Protein AF-A0AA39RKT3-F1 (afdb_monomer)

Structure (mmCIF, N/CA/C/O backbone):
data_AF-A0AA39RKT3-F1
#
_entry.id   AF-A0AA39RKT3-F1
#
loop_
_atom_site.group_PDB
_atom_site.id
_atom_site.type_symbol
_atom_site.label_atom_id
_atom_site.label_alt_id
_atom_site.label_comp_id
_atom_site.label_asym_id
_atom_site.label_entity_id
_atom_site.label_seq_id
_atom_site.pdbx_PDB_ins_code
_atom_site.Cartn_x
_atom_site.Cartn_y
_atom_site.Cartn_z
_atom_site.occupancy
_atom_site.B_iso_or_equiv
_atom_site.auth_seq_id
_atom_site.auth_comp_id
_atom_site.auth_asym_id
_atom_site.auth_atom_id
_atom_site.pdbx_PDB_model_num
ATOM 1 N N . MET A 1 1 ? 2.950 58.375 59.854 1.00 34.47 1 MET A N 1
ATOM 2 C CA . MET A 1 1 ? 1.747 58.345 58.998 1.00 34.47 1 MET A CA 1
ATOM 3 C C . MET A 1 1 ? 2.204 57.848 57.637 1.00 34.47 1 MET A C 1
ATOM 5 O O . MET A 1 1 ? 3.211 58.345 57.153 1.00 34.47 1 MET A O 1
ATOM 9 N N . GLU A 1 2 ? 1.584 56.775 57.157 1.00 34.25 2 GLU A N 1
ATOM 10 C CA . GLU A 1 2 ? 1.986 55.921 56.027 1.00 34.25 2 GLU A CA 1
ATOM 11 C C . GLU A 1 2 ? 2.294 56.647 54.708 1.00 34.25 2 GLU A C 1
ATOM 13 O O . GLU A 1 2 ? 1.651 57.642 54.377 1.00 34.25 2 GLU A O 1
ATOM 18 N N . SER A 1 3 ? 3.196 56.075 53.899 1.00 34.19 3 SER A N 1
ATOM 19 C CA . SER A 1 3 ? 2.932 55.764 52.476 1.00 34.19 3 SER A CA 1
ATOM 20 C C . SER A 1 3 ? 4.053 54.919 51.835 1.00 34.19 3 SER A C 1
ATOM 22 O O . SER A 1 3 ? 5.172 54.850 52.329 1.00 34.19 3 SER A O 1
ATOM 24 N N . GLN A 1 4 ? 3.650 54.212 50.777 1.00 35.16 4 GLN A N 1
ATOM 25 C CA . GLN A 1 4 ? 4.169 52.999 50.121 1.00 35.16 4 GLN A CA 1
ATOM 26 C C . GLN A 1 4 ? 5.578 53.057 49.483 1.00 35.16 4 GLN A C 1
ATOM 28 O O . GLN A 1 4 ? 6.092 54.142 49.220 1.00 35.16 4 GLN A O 1
ATOM 33 N N . PRO A 1 5 ? 6.161 51.894 49.106 1.00 38.28 5 PRO A N 1
ATOM 34 C CA . PRO A 1 5 ? 7.353 51.830 48.265 1.00 38.28 5 PRO A CA 1
ATOM 35 C C . PRO A 1 5 ? 7.010 51.841 46.761 1.00 38.28 5 PRO A C 1
ATOM 37 O O . PRO A 1 5 ? 6.093 51.154 46.308 1.00 38.28 5 PRO A O 1
ATOM 40 N N . THR A 1 6 ? 7.797 52.580 45.973 1.00 32.38 6 THR A N 1
ATOM 41 C CA . THR A 1 6 ? 7.799 52.551 44.500 1.00 32.38 6 THR A CA 1
ATOM 42 C C . THR A 1 6 ? 9.078 51.920 43.949 1.00 32.38 6 THR A C 1
ATOM 44 O O . THR A 1 6 ? 10.183 52.260 44.362 1.00 32.38 6 THR A O 1
ATOM 47 N N . ASN A 1 7 ? 8.876 51.032 42.974 1.00 32.25 7 ASN A N 1
ATOM 48 C CA . ASN A 1 7 ? 9.840 50.268 42.179 1.00 32.25 7 ASN A CA 1
ATOM 49 C C . ASN A 1 7 ? 10.987 51.081 41.547 1.00 32.25 7 ASN A C 1
ATOM 51 O O . ASN A 1 7 ? 10.740 52.155 40.997 1.00 32.25 7 ASN A O 1
ATOM 55 N N . LYS A 1 8 ? 12.170 50.460 41.414 1.00 33.00 8 LYS A N 1
ATOM 56 C CA . LYS A 1 8 ? 12.892 50.360 40.127 1.00 33.00 8 LYS A CA 1
ATOM 57 C C . LYS A 1 8 ? 13.994 49.294 40.156 1.00 33.00 8 LYS A C 1
ATOM 59 O O . LYS A 1 8 ? 14.520 48.953 41.205 1.00 33.00 8 LYS A O 1
ATOM 64 N N . ALA A 1 9 ? 14.226 48.750 38.969 1.00 31.50 9 ALA A N 1
ATOM 65 C CA . ALA A 1 9 ? 14.808 47.455 38.663 1.00 31.50 9 ALA A CA 1
ATOM 66 C C . ALA A 1 9 ? 16.321 47.475 38.372 1.00 31.50 9 ALA A C 1
ATOM 68 O O . ALA A 1 9 ? 16.913 48.540 38.210 1.00 31.50 9 ALA A O 1
ATOM 69 N N . ASN A 1 10 ? 16.816 46.248 38.163 1.00 32.09 10 ASN A N 1
ATOM 70 C CA . ASN A 1 10 ? 18.032 45.792 37.482 1.00 32.09 10 ASN A CA 1
ATOM 71 C C . ASN A 1 10 ? 19.299 45.666 38.330 1.00 32.09 10 ASN A C 1
ATOM 73 O O . ASN A 1 10 ? 20.054 46.620 38.482 1.00 32.09 10 ASN A O 1
ATOM 77 N N . ASP A 1 11 ? 19.580 44.426 38.733 1.00 32.78 11 ASP A N 1
ATOM 78 C CA . ASP A 1 11 ? 20.945 43.915 38.697 1.00 32.78 11 ASP A CA 1
ATOM 79 C C . ASP A 1 11 ? 20.955 42.580 37.943 1.00 32.78 11 ASP A C 1
ATOM 81 O O . ASP A 1 11 ? 20.106 41.709 38.149 1.00 32.78 11 ASP A O 1
ATOM 85 N N . ASP A 1 12 ? 21.873 42.512 36.994 1.00 38.19 12 ASP A N 1
ATOM 86 C CA . ASP A 1 12 ? 21.991 41.545 35.917 1.00 38.19 12 ASP A CA 1
ATOM 87 C C . ASP A 1 12 ? 23.111 40.583 36.322 1.00 38.19 12 ASP A C 1
ATOM 89 O O . ASP A 1 12 ? 24.295 40.901 36.239 1.00 38.19 12 ASP A O 1
ATOM 93 N N . SER A 1 13 ? 22.746 39.412 36.838 1.00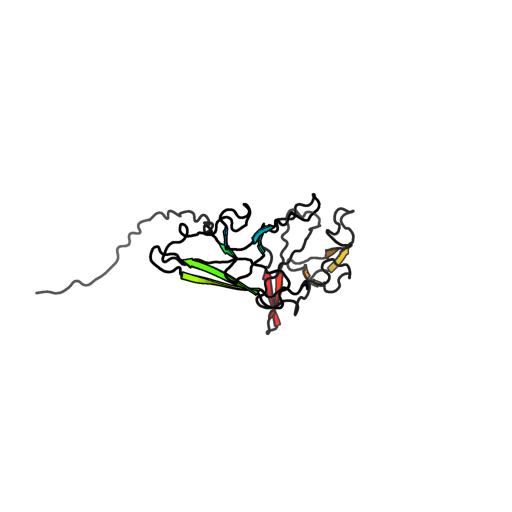 35.62 13 SER A N 1
ATOM 94 C CA . SER A 1 13 ? 23.699 38.332 37.102 1.00 35.62 13 SER A CA 1
ATOM 95 C C . SER A 1 13 ? 23.168 37.042 36.494 1.00 35.62 13 SER A C 1
ATOM 97 O O . SER A 1 13 ? 22.410 36.280 37.093 1.00 35.62 13 SER A O 1
ATOM 99 N N . ALA A 1 14 ? 23.567 36.826 35.240 1.00 29.58 14 ALA A N 1
ATOM 100 C CA . ALA A 1 14 ? 23.354 35.594 34.504 1.00 29.58 14 ALA A CA 1
ATOM 101 C C . ALA A 1 14 ? 24.031 34.425 35.236 1.00 29.58 14 ALA A C 1
ATOM 103 O O . ALA A 1 14 ? 25.249 34.249 35.191 1.00 29.58 14 ALA A O 1
ATOM 104 N N . VAL A 1 15 ? 23.221 33.612 35.912 1.00 30.27 15 VAL A N 1
ATOM 105 C CA . VAL A 1 15 ? 23.626 32.292 36.391 1.00 30.27 15 VAL A CA 1
ATOM 106 C C . VAL A 1 15 ? 23.626 31.358 35.186 1.00 30.27 15 VAL A C 1
ATOM 108 O O . VAL A 1 15 ? 22.584 31.086 34.592 1.00 30.27 15 VAL A O 1
ATOM 111 N N . LEU A 1 16 ? 24.817 30.886 34.822 1.00 31.06 16 LEU A N 1
ATOM 112 C CA . LEU A 1 16 ? 25.026 29.794 33.879 1.00 31.06 16 LEU A CA 1
ATOM 113 C C . LEU A 1 16 ? 24.377 28.528 34.455 1.00 31.06 16 LEU A C 1
ATOM 115 O O . LEU A 1 16 ? 24.955 27.869 35.316 1.00 31.06 16 LEU A O 1
ATOM 119 N N . ILE A 1 17 ? 23.165 28.206 34.006 1.00 35.16 17 ILE A N 1
ATOM 120 C CA . ILE A 1 17 ? 22.585 26.879 34.211 1.00 35.16 17 ILE A CA 1
ATOM 121 C C . ILE A 1 17 ? 23.009 26.038 33.015 1.00 35.16 17 ILE A C 1
ATOM 123 O O . ILE A 1 17 ? 22.612 26.301 31.881 1.00 35.16 17 ILE A O 1
ATOM 127 N N . GLU A 1 18 ? 23.870 25.063 33.295 1.00 33.91 18 GLU A N 1
ATOM 128 C CA . GLU A 1 18 ? 24.296 24.031 32.362 1.00 33.91 18 GLU A CA 1
ATOM 129 C C . GLU A 1 18 ? 23.069 23.344 31.756 1.00 33.91 18 GLU A C 1
ATOM 131 O O . GLU A 1 18 ? 22.273 22.701 32.446 1.00 33.91 18 GLU A O 1
ATOM 136 N N . ASP A 1 19 ? 22.925 23.506 30.444 1.00 30.88 19 ASP A N 1
ATOM 137 C CA . ASP A 1 19 ? 21.927 22.833 29.632 1.00 30.88 19 ASP A CA 1
ATOM 138 C C . ASP A 1 19 ? 22.323 21.356 29.535 1.00 30.88 19 ASP A C 1
ATOM 140 O O . ASP A 1 19 ? 23.015 20.918 28.611 1.00 30.88 19 ASP A O 1
ATOM 144 N N . ASN A 1 20 ? 21.934 20.577 30.550 1.00 35.94 20 ASN A N 1
ATOM 145 C CA . ASN A 1 20 ? 21.945 19.124 30.480 1.00 35.94 20 ASN A CA 1
ATOM 146 C C . ASN A 1 20 ? 20.895 18.721 29.447 1.00 35.94 20 ASN A C 1
ATOM 148 O O . ASN A 1 20 ? 19.749 18.390 29.760 1.00 35.94 20 ASN A O 1
ATOM 152 N N . THR A 1 21 ? 21.339 18.782 28.194 1.00 34.12 21 THR A N 1
ATOM 153 C CA . THR A 1 21 ? 20.706 18.227 27.013 1.00 34.12 21 THR A CA 1
ATOM 154 C C . THR A 1 21 ? 20.493 16.749 27.302 1.00 34.12 21 THR A C 1
ATOM 156 O O . THR A 1 21 ? 21.354 15.903 27.056 1.00 34.12 21 THR A O 1
ATOM 159 N N . VAL A 1 22 ? 19.335 16.427 27.878 1.00 35.94 22 VAL A N 1
ATOM 160 C CA . VAL A 1 22 ? 18.800 15.078 27.842 1.00 35.94 22 VAL A CA 1
ATOM 161 C C . VAL A 1 22 ? 18.684 14.782 26.363 1.00 35.94 22 VAL A C 1
ATOM 163 O O . VAL A 1 22 ? 17.827 15.339 25.678 1.00 35.94 22 VAL A O 1
ATOM 166 N N . ASN A 1 23 ? 19.625 13.972 25.878 1.00 36.06 23 ASN A N 1
ATOM 167 C CA . ASN A 1 23 ? 19.599 13.362 24.568 1.00 36.06 23 ASN A CA 1
ATOM 168 C C . ASN A 1 23 ? 18.155 12.968 24.285 1.00 36.06 23 ASN A C 1
ATOM 170 O O . ASN A 1 23 ? 17.643 11.999 24.849 1.00 36.06 23 ASN A O 1
ATOM 174 N N . SER A 1 24 ? 17.507 13.732 23.409 1.00 38.97 24 SER A N 1
ATOM 175 C CA . SER A 1 24 ? 16.310 13.302 22.716 1.00 38.97 24 SER A CA 1
ATOM 176 C C . SER A 1 24 ? 16.773 12.195 21.778 1.00 38.97 24 SER A C 1
ATOM 178 O O . SER A 1 24 ? 16.921 12.371 20.570 1.00 38.97 24 SER A O 1
ATOM 180 N N . SER A 1 25 ? 17.081 11.034 22.367 1.00 36.25 25 SER A N 1
ATOM 181 C CA . SER A 1 25 ? 16.882 9.773 21.694 1.00 36.25 25 SER A CA 1
ATOM 182 C C . SER A 1 25 ? 15.457 9.872 21.197 1.00 36.25 25 SER A C 1
ATOM 184 O O . SER A 1 25 ? 14.545 10.020 22.011 1.00 36.25 25 SER A O 1
ATOM 186 N N . THR A 1 26 ? 15.299 9.909 19.883 1.00 41.56 26 THR A N 1
ATOM 187 C CA . THR A 1 26 ? 14.040 9.775 19.169 1.00 41.56 26 THR A CA 1
ATOM 188 C C . THR A 1 26 ? 13.309 8.577 19.753 1.00 41.56 26 THR A C 1
ATOM 190 O O . THR A 1 26 ? 13.500 7.432 19.347 1.00 41.56 26 THR A O 1
ATOM 193 N N . GLY A 1 27 ? 12.545 8.844 20.811 1.00 33.72 27 GLY A N 1
ATOM 194 C CA . GLY A 1 27 ? 11.871 7.837 21.589 1.00 33.72 27 GLY A CA 1
ATOM 195 C C . GLY A 1 27 ? 10.827 7.287 20.659 1.00 33.72 27 GLY A C 1
ATOM 196 O O . GLY A 1 27 ? 9.859 7.978 20.352 1.00 33.72 27 GLY A O 1
ATOM 197 N N . SER A 1 28 ? 11.064 6.077 20.156 1.00 43.84 28 SER A N 1
ATOM 198 C CA . SER A 1 28 ? 10.014 5.251 19.589 1.00 43.84 28 SER A CA 1
ATOM 199 C C . SER A 1 28 ? 8.838 5.373 20.545 1.00 43.84 28 SER A C 1
ATOM 201 O O . SER A 1 28 ? 8.919 4.879 21.669 1.00 43.84 28 SER A O 1
ATOM 203 N N . ALA A 1 29 ? 7.801 6.121 20.164 1.00 54.59 29 ALA A N 1
ATOM 204 C CA . ALA A 1 29 ? 6.605 6.233 20.974 1.00 54.59 29 ALA A CA 1
ATOM 205 C C . ALA A 1 29 ? 6.144 4.794 21.203 1.00 54.59 29 ALA A C 1
ATOM 207 O O . ALA A 1 29 ? 5.826 4.087 20.246 1.00 54.59 29 ALA A O 1
ATOM 208 N N . ASN A 1 30 ? 6.257 4.313 22.442 1.00 74.44 30 ASN A N 1
ATOM 209 C CA . ASN A 1 30 ? 6.033 2.907 22.738 1.00 74.44 30 ASN A CA 1
ATOM 210 C C . ASN A 1 30 ? 4.597 2.572 22.339 1.00 74.44 30 ASN A C 1
ATOM 212 O O . ASN A 1 30 ? 3.648 3.081 22.934 1.00 74.44 30 ASN A O 1
ATOM 216 N N . ASN A 1 31 ? 4.436 1.749 21.302 1.00 86.12 31 ASN A N 1
ATOM 217 C CA . ASN A 1 31 ? 3.118 1.359 20.830 1.00 86.12 31 ASN A CA 1
ATOM 218 C C . ASN A 1 31 ? 2.386 0.624 21.964 1.00 86.12 31 ASN A C 1
ATOM 220 O O . ASN A 1 31 ? 2.901 -0.337 22.547 1.00 86.12 31 ASN A O 1
ATOM 224 N N . ILE A 1 32 ? 1.181 1.093 22.283 1.00 92.06 32 ILE A N 1
ATOM 225 C CA . ILE A 1 32 ? 0.311 0.494 23.301 1.00 92.06 32 ILE A CA 1
ATOM 226 C C . ILE A 1 32 ? -0.028 -0.939 22.899 1.00 92.06 32 ILE A C 1
ATOM 228 O O . ILE A 1 32 ? 0.013 -1.846 23.731 1.00 92.06 32 ILE A O 1
ATOM 232 N N . ILE A 1 33 ? -0.278 -1.156 21.610 1.00 93.44 33 ILE A N 1
ATOM 233 C CA . ILE A 1 33 ? -0.612 -2.461 21.055 1.00 93.44 33 ILE A CA 1
ATOM 234 C C . ILE A 1 33 ? 0.646 -3.331 20.967 1.00 93.44 33 ILE A C 1
ATOM 236 O O . ILE A 1 33 ? 1.622 -2.991 20.292 1.00 93.44 33 ILE A O 1
ATOM 240 N N . ARG A 1 34 ? 0.614 -4.483 21.639 1.00 93.25 34 ARG A N 1
ATOM 241 C CA . ARG A 1 34 ? 1.623 -5.544 21.535 1.00 93.25 34 ARG A CA 1
ATOM 242 C C . ARG A 1 34 ? 1.436 -6.328 20.248 1.00 93.25 34 ARG A C 1
ATOM 244 O O . ARG A 1 34 ? 0.300 -6.604 19.865 1.00 93.25 34 ARG A O 1
ATOM 251 N N . ASN A 1 35 ? 2.556 -6.752 19.654 1.00 91.88 35 ASN A N 1
ATOM 252 C CA . ASN A 1 35 ? 2.571 -7.628 18.479 1.00 91.88 35 ASN A CA 1
ATOM 253 C C . ASN A 1 35 ? 1.636 -7.090 17.373 1.00 91.88 35 ASN A C 1
ATOM 255 O O . ASN A 1 35 ? 0.784 -7.803 16.846 1.00 91.88 35 ASN A O 1
ATOM 259 N N . SER A 1 36 ? 1.729 -5.783 17.103 1.00 90.31 36 SER A N 1
ATOM 260 C CA . SER A 1 36 ? 0.902 -5.085 16.108 1.00 90.31 36 SER A CA 1
ATOM 261 C C . SER A 1 36 ? 1.268 -5.441 14.667 1.00 90.31 36 SER A C 1
ATOM 263 O O . SER A 1 36 ? 0.470 -5.213 13.764 1.00 90.31 36 SER A O 1
ATOM 265 N N . ASP A 1 37 ? 2.451 -6.016 14.461 1.00 88.81 37 ASP A N 1
ATOM 266 C CA . ASP A 1 37 ? 2.954 -6.526 13.185 1.00 88.81 37 ASP A CA 1
ATOM 267 C C . ASP A 1 37 ? 2.672 -8.023 12.974 1.00 88.81 37 ASP A C 1
ATOM 269 O O . ASP A 1 37 ? 3.034 -8.576 11.938 1.00 88.81 37 ASP A O 1
ATOM 273 N N . PHE A 1 38 ? 2.057 -8.691 13.958 1.00 91.88 38 PHE A N 1
ATOM 274 C CA . PHE A 1 38 ? 1.773 -10.128 13.952 1.00 91.88 38 PHE A CA 1
ATOM 275 C C . PHE A 1 38 ? 3.007 -11.020 13.713 1.00 91.88 38 PHE A C 1
ATOM 277 O O . PHE A 1 38 ? 2.883 -12.163 13.257 1.00 91.88 38 PHE A O 1
ATOM 284 N N . SER A 1 39 ? 4.211 -10.533 14.025 1.00 89.31 39 SER A N 1
ATOM 285 C CA . SER A 1 39 ? 5.461 -11.300 13.909 1.00 89.31 39 SER A CA 1
ATOM 286 C C . SER A 1 39 ? 5.457 -12.543 14.804 1.00 89.31 39 SER A C 1
ATOM 288 O O . SER A 1 39 ? 5.950 -13.599 14.413 1.00 89.31 39 SER A O 1
ATOM 290 N N . MET A 1 40 ? 4.802 -12.456 15.964 1.00 89.25 40 MET A N 1
ATOM 291 C CA . MET A 1 40 ? 4.585 -13.568 16.897 1.00 89.25 40 MET A CA 1
ATOM 292 C C . MET A 1 40 ? 3.201 -14.217 16.724 1.00 89.25 40 MET A C 1
ATOM 294 O O . MET A 1 40 ? 2.593 -14.722 17.672 1.00 89.25 40 MET A O 1
ATOM 298 N N . GLY A 1 41 ? 2.651 -14.147 15.516 1.00 90.69 41 GLY A N 1
ATOM 299 C CA . GLY A 1 41 ? 1.315 -14.621 15.201 1.00 90.69 41 GLY A CA 1
ATOM 300 C C . GLY A 1 41 ? 0.219 -13.866 15.963 1.00 90.69 41 GLY A C 1
ATOM 301 O O . GLY A 1 41 ? 0.223 -12.640 15.988 1.00 90.69 41 GLY A O 1
ATOM 302 N N . LEU A 1 42 ? -0.717 -14.579 16.601 1.00 92.44 42 LEU A N 1
ATOM 303 C CA . LEU A 1 42 ? -1.793 -13.978 17.414 1.00 92.44 42 LEU A CA 1
ATOM 304 C C . LEU A 1 42 ? -1.412 -13.784 18.891 1.00 92.44 42 LEU A C 1
ATOM 306 O O . LEU A 1 42 ? -2.281 -13.572 19.731 1.00 92.44 42 LEU A O 1
ATOM 310 N N . HIS A 1 43 ? -0.129 -13.850 19.250 1.00 93.50 43 HIS A N 1
ATOM 311 C CA . HIS A 1 43 ? 0.278 -13.597 20.630 1.00 93.50 43 HIS A CA 1
ATOM 312 C C . HIS A 1 43 ? -0.191 -12.205 21.099 1.00 93.50 43 HIS A C 1
ATOM 314 O O . HIS A 1 43 ? -0.011 -11.219 20.385 1.00 93.50 43 HIS A O 1
ATOM 320 N N . SER A 1 44 ? -0.758 -12.121 22.310 1.00 93.44 44 SER A N 1
ATOM 321 C CA . SER A 1 44 ? -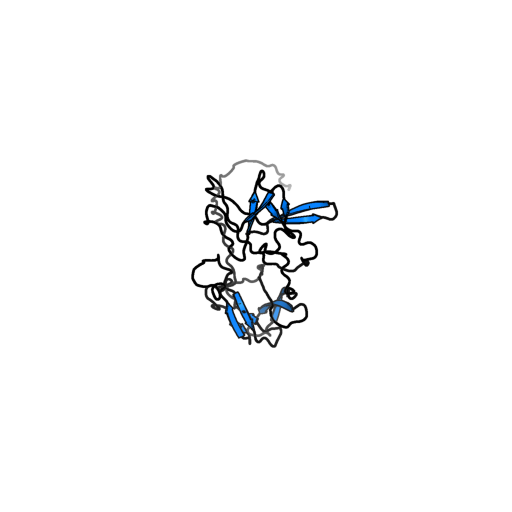1.418 -10.918 22.864 1.00 93.44 44 SER A CA 1
ATOM 322 C C . SER A 1 44 ? -2.704 -10.473 22.149 1.00 93.44 44 SER A C 1
ATOM 324 O O . SER A 1 44 ? -3.232 -9.414 22.472 1.00 93.44 44 SER A O 1
ATOM 326 N N . TRP A 1 45 ? -3.235 -11.265 21.219 1.00 95.44 45 TRP A N 1
ATOM 327 C CA . TRP A 1 45 ? -4.503 -11.007 20.546 1.00 95.44 45 TRP A CA 1
ATOM 328 C C . TRP A 1 45 ? -5.482 -12.155 20.773 1.00 95.44 45 TRP A C 1
ATOM 330 O O . TRP A 1 45 ? -5.112 -13.324 20.689 1.00 95.44 45 TRP A O 1
ATOM 340 N N . GLN A 1 46 ? -6.749 -11.825 21.005 1.00 95.06 46 GLN A N 1
ATOM 341 C CA . GLN A 1 46 ? -7.808 -12.809 21.209 1.00 95.06 46 GLN A CA 1
ATOM 342 C C . GLN A 1 46 ? -8.947 -12.603 20.202 1.00 95.06 46 GLN A C 1
ATOM 344 O O . GLN A 1 46 ? -9.432 -11.480 20.043 1.00 95.06 46 GLN A O 1
ATOM 349 N N . PRO A 1 47 ? -9.396 -13.652 19.494 1.00 94.00 47 PRO A N 1
ATOM 350 C CA . PRO A 1 47 ? -10.611 -13.564 18.702 1.00 94.00 47 PRO A CA 1
ATOM 351 C C . PRO A 1 47 ? -11.832 -13.500 19.620 1.00 94.00 47 PRO A C 1
ATOM 353 O O . PRO A 1 47 ? -12.056 -14.388 20.440 1.00 94.00 47 PRO A O 1
ATOM 356 N N . ASN A 1 48 ? -12.669 -12.484 19.439 1.00 92.94 48 ASN A N 1
ATOM 357 C CA . ASN A 1 48 ? -13.965 -12.410 20.093 1.00 92.94 48 ASN A CA 1
ATOM 358 C C . ASN A 1 48 ? -15.030 -13.062 19.207 1.00 92.94 48 ASN A C 1
ATOM 360 O O . ASN A 1 48 ? -15.501 -12.472 18.230 1.00 92.94 48 ASN A O 1
ATOM 364 N N . SER A 1 49 ? -15.384 -14.302 19.555 1.00 91.94 49 SER A N 1
ATOM 365 C CA . SER A 1 49 ? -16.451 -15.087 18.916 1.00 91.94 49 SER A CA 1
ATOM 366 C C . SER A 1 49 ? -16.329 -15.188 17.387 1.00 91.94 49 SER A C 1
ATOM 368 O O . SER A 1 49 ? -17.327 -15.199 16.671 1.00 91.94 49 SER A O 1
ATOM 370 N N . CYS A 1 50 ? -15.102 -15.255 16.868 1.00 92.00 50 CYS A N 1
ATOM 371 C CA . CYS A 1 50 ? -14.809 -15.389 15.441 1.00 92.00 50 CYS A CA 1
ATOM 372 C C . CYS A 1 50 ? -13.645 -16.352 15.198 1.00 92.00 50 CYS A C 1
ATOM 374 O O . CYS A 1 50 ? -12.979 -16.796 16.132 1.00 92.00 50 CYS A O 1
ATOM 376 N N . HIS A 1 51 ? -13.407 -16.693 13.930 1.00 92.88 51 HIS A N 1
ATOM 377 C CA . HIS A 1 51 ? -12.235 -17.468 13.543 1.00 92.88 51 HIS A CA 1
ATOM 378 C C . HIS A 1 51 ? -11.123 -16.520 13.095 1.00 92.88 51 HIS A C 1
ATOM 380 O O . HIS A 1 51 ? -11.356 -15.676 12.230 1.00 92.88 51 HIS A O 1
ATOM 386 N N . SER A 1 52 ? -9.922 -16.674 13.646 1.00 92.12 52 SER A N 1
ATOM 387 C CA . SER A 1 52 ? -8.747 -15.905 13.246 1.00 92.12 52 SER A CA 1
ATOM 388 C C . SER A 1 52 ? -7.556 -16.815 12.963 1.00 92.12 52 SER A C 1
ATOM 390 O O . SER A 1 52 ? -7.382 -17.856 13.597 1.00 92.12 52 SER A O 1
ATOM 392 N N . PHE A 1 53 ? -6.743 -16.417 11.991 1.00 92.50 53 PHE A N 1
ATOM 393 C CA . PHE A 1 53 ? -5.467 -17.051 11.667 1.00 92.50 53 PHE A CA 1
ATOM 394 C C . PHE A 1 53 ? -4.510 -16.018 11.069 1.00 92.50 53 PHE A C 1
ATOM 396 O O . PHE A 1 53 ? -4.911 -14.905 10.733 1.00 92.50 53 PHE A O 1
ATOM 403 N N . ILE A 1 54 ? -3.234 -16.378 10.965 1.00 92.12 54 ILE A N 1
ATOM 404 C CA . ILE A 1 54 ? -2.190 -15.509 10.421 1.00 92.12 54 ILE A CA 1
ATOM 405 C C . ILE A 1 54 ? -1.866 -15.950 9.007 1.00 92.12 54 ILE A C 1
ATOM 407 O O . ILE A 1 54 ? -1.716 -17.144 8.746 1.00 92.12 54 ILE A O 1
ATOM 411 N N . VAL A 1 55 ? -1.732 -14.976 8.115 1.00 85.94 55 VAL A N 1
ATOM 412 C CA . VAL A 1 55 ? -1.191 -15.187 6.778 1.00 85.94 55 VAL A CA 1
ATOM 413 C C . VAL A 1 55 ? 0.143 -14.465 6.695 1.00 85.94 55 VAL A C 1
ATOM 415 O O . VAL A 1 55 ? 0.226 -13.244 6.842 1.00 85.94 55 VAL A O 1
ATOM 418 N N . SER A 1 56 ? 1.190 -15.245 6.455 1.00 77.25 56 SER A N 1
ATOM 419 C CA . SER A 1 56 ? 2.508 -14.739 6.091 1.00 77.25 56 SER A CA 1
ATOM 420 C C . SER A 1 56 ? 2.586 -14.609 4.577 1.00 77.25 56 SER A C 1
ATOM 422 O O . SER A 1 56 ? 2.182 -15.519 3.842 1.00 77.25 56 SER A O 1
ATOM 424 N N . ALA A 1 57 ? 3.148 -13.502 4.101 1.00 61.44 57 ALA A N 1
ATOM 425 C CA . ALA A 1 57 ? 3.325 -13.259 2.673 1.00 61.44 57 ALA A CA 1
ATOM 426 C C . ALA A 1 57 ? 4.251 -14.260 1.961 1.00 61.44 57 ALA A C 1
ATOM 428 O O . ALA A 1 57 ? 4.296 -14.304 0.736 1.00 61.44 57 ALA A O 1
ATOM 429 N N . GLU A 1 58 ? 4.963 -15.091 2.719 1.00 55.38 58 GLU A N 1
ATOM 430 C CA . GLU A 1 58 ? 5.904 -16.090 2.213 1.00 55.38 58 GLU A CA 1
ATOM 431 C C . GLU A 1 58 ? 5.229 -17.380 1.707 1.00 55.38 58 GLU A C 1
ATOM 433 O O . GLU A 1 58 ? 5.884 -18.220 1.095 1.00 55.38 58 GLU A O 1
ATOM 438 N N . SER A 1 59 ? 3.924 -17.568 1.929 1.00 46.06 59 SER A N 1
ATOM 439 C CA . SER A 1 59 ? 3.292 -18.893 1.796 1.00 46.06 59 SER A CA 1
ATOM 440 C C . SER A 1 59 ? 2.933 -19.358 0.374 1.00 46.06 59 SER A C 1
ATOM 442 O O . SER A 1 59 ? 2.442 -20.474 0.238 1.00 46.06 59 SER A O 1
ATOM 444 N N . ASN A 1 60 ? 3.223 -18.592 -0.689 1.00 42.31 60 ASN A N 1
ATOM 445 C CA . ASN A 1 60 ? 2.903 -18.998 -2.073 1.00 42.31 60 ASN A CA 1
ATOM 446 C C . ASN A 1 60 ? 4.039 -18.842 -3.103 1.00 42.31 60 ASN A C 1
ATOM 448 O O . ASN A 1 60 ? 3.787 -19.001 -4.298 1.00 42.31 60 ASN A O 1
ATOM 452 N N . TYR A 1 61 ? 5.282 -18.568 -2.692 1.00 44.41 61 TYR A N 1
ATOM 453 C CA . TYR A 1 61 ? 6.397 -18.472 -3.642 1.00 44.41 61 TYR A CA 1
ATOM 454 C C . TYR A 1 61 ? 7.308 -19.707 -3.587 1.00 44.41 61 TYR A C 1
ATOM 456 O O . TYR A 1 61 ? 7.726 -20.110 -2.499 1.00 44.41 61 TYR A O 1
ATOM 464 N N . PRO A 1 62 ? 7.650 -20.324 -4.738 1.00 38.53 62 PRO A N 1
ATOM 465 C CA . PRO A 1 62 ? 8.658 -21.372 -4.774 1.00 38.53 62 PRO A CA 1
ATOM 466 C C . PRO A 1 62 ? 9.971 -20.852 -4.177 1.00 38.53 62 PRO A C 1
ATOM 468 O O . PRO A 1 62 ? 10.427 -19.743 -4.460 1.00 38.53 62 PRO A O 1
ATOM 471 N N . ARG A 1 63 ? 10.543 -21.680 -3.302 1.00 42.22 63 ARG A N 1
ATOM 472 C CA . ARG A 1 63 ? 11.728 -21.426 -2.479 1.00 42.22 63 ARG A CA 1
ATOM 473 C C . ARG A 1 63 ? 12.891 -20.900 -3.334 1.00 42.22 63 ARG A C 1
ATOM 475 O O . ARG A 1 63 ? 13.486 -21.664 -4.085 1.00 42.22 63 ARG A O 1
ATOM 482 N N . GLY A 1 64 ? 13.226 -19.613 -3.196 1.00 41.12 64 GLY A N 1
ATOM 483 C CA . GLY A 1 64 ? 14.413 -19.039 -3.845 1.00 41.12 64 GLY A CA 1
ATOM 484 C C . GLY A 1 64 ? 14.485 -17.517 -3.995 1.00 41.12 64 GLY A C 1
ATOM 485 O O . GLY A 1 64 ? 15.540 -17.021 -4.377 1.00 41.12 64 GLY A O 1
ATOM 486 N N . ILE A 1 65 ? 13.429 -16.751 -3.699 1.00 38.00 65 ILE A N 1
ATOM 487 C CA . ILE A 1 65 ? 13.455 -15.287 -3.851 1.00 38.00 65 ILE A CA 1
ATOM 488 C C . ILE A 1 65 ? 12.926 -14.645 -2.568 1.00 38.00 65 ILE A C 1
ATOM 490 O O . ILE A 1 65 ? 11.728 -14.639 -2.313 1.00 38.00 65 ILE A O 1
ATOM 494 N N . SER A 1 66 ? 13.846 -14.119 -1.758 1.00 40.66 66 SER A N 1
ATOM 495 C CA . SER A 1 66 ? 13.554 -13.249 -0.616 1.00 40.66 66 SER A CA 1
ATOM 496 C C . SER A 1 66 ? 12.946 -11.944 -1.132 1.00 40.66 66 SER A C 1
ATOM 498 O O . SER A 1 66 ? 13.662 -10.988 -1.435 1.00 40.66 66 SER A O 1
ATOM 500 N N . THR A 1 67 ? 11.626 -11.902 -1.281 1.00 37.88 67 THR A N 1
ATOM 501 C CA . THR A 1 67 ? 10.892 -10.646 -1.437 1.00 37.88 67 THR A CA 1
ATOM 502 C C . THR A 1 67 ? 10.843 -9.957 -0.081 1.00 37.88 67 THR A C 1
ATOM 504 O O . THR A 1 67 ? 10.426 -10.573 0.897 1.00 37.88 67 THR A O 1
ATOM 507 N N . ASN A 1 68 ? 11.256 -8.692 -0.019 1.00 41.50 68 ASN A N 1
ATOM 508 C CA . ASN A 1 68 ? 11.071 -7.854 1.164 1.00 41.50 68 ASN A CA 1
ATOM 509 C C . ASN A 1 68 ? 9.613 -7.962 1.636 1.00 41.50 68 ASN A C 1
ATOM 511 O O . ASN A 1 68 ? 8.687 -7.782 0.846 1.00 41.50 68 ASN A O 1
ATOM 515 N N . SER A 1 69 ? 9.448 -8.354 2.897 1.00 43.94 69 SER A N 1
ATOM 516 C CA . SER A 1 69 ? 8.220 -8.892 3.465 1.00 43.94 69 SER A CA 1
ATOM 517 C C . SER A 1 69 ? 7.024 -7.951 3.311 1.00 43.94 69 SER A C 1
ATOM 519 O O . SER A 1 69 ? 6.972 -6.862 3.881 1.00 43.94 69 SER A O 1
ATOM 521 N N . VAL A 1 70 ? 5.983 -8.414 2.615 1.00 55.03 70 VAL A N 1
ATOM 522 C CA . VAL A 1 70 ? 4.634 -8.022 3.026 1.00 55.03 70 VAL A CA 1
ATOM 523 C C . VAL A 1 70 ? 4.478 -8.633 4.424 1.00 55.03 70 VAL A C 1
ATOM 525 O O . VAL A 1 70 ? 4.613 -9.843 4.600 1.00 55.03 70 VAL A O 1
ATOM 528 N N . GLY A 1 71 ? 4.370 -7.785 5.447 1.00 69.44 71 GLY A N 1
ATOM 529 C CA . GLY A 1 71 ? 4.340 -8.230 6.841 1.00 69.44 71 GLY A CA 1
ATOM 530 C C . GLY A 1 71 ? 3.224 -9.246 7.101 1.00 69.44 71 GLY A C 1
ATOM 531 O O . GLY A 1 71 ? 2.251 -9.338 6.346 1.00 69.44 71 GLY A O 1
ATOM 532 N N . ASN A 1 72 ? 3.361 -10.017 8.179 1.00 86.38 72 ASN A N 1
ATOM 533 C CA . ASN A 1 72 ? 2.287 -10.894 8.633 1.00 86.38 72 ASN A CA 1
ATOM 534 C C . ASN A 1 72 ? 1.012 -10.070 8.860 1.00 86.38 72 ASN A C 1
ATOM 536 O O . ASN A 1 72 ? 1.061 -8.953 9.374 1.00 86.38 72 ASN A O 1
ATOM 540 N N . HIS A 1 73 ? -0.139 -10.630 8.503 1.00 88.12 73 HIS A N 1
ATOM 541 C CA . HIS A 1 73 ? -1.426 -10.022 8.825 1.00 88.12 73 HIS A CA 1
ATOM 542 C C . HIS A 1 73 ? -2.387 -11.057 9.402 1.00 88.12 73 HIS A C 1
ATOM 544 O O . HIS A 1 73 ? -2.360 -12.239 9.044 1.00 88.12 73 HIS A O 1
ATOM 550 N N . ALA A 1 74 ? -3.241 -10.605 10.318 1.00 91.88 74 ALA A N 1
ATOM 551 C CA . ALA A 1 74 ? -4.318 -11.415 10.860 1.00 91.88 74 ALA A CA 1
ATOM 552 C C . ALA A 1 74 ? -5.527 -11.393 9.920 1.00 91.88 74 ALA A C 1
ATOM 554 O O . ALA A 1 74 ? -6.023 -10.331 9.543 1.00 91.88 74 ALA A O 1
ATOM 555 N N . VAL A 1 75 ? -6.029 -12.577 9.584 1.00 91.25 75 VAL A N 1
ATOM 556 C CA . VAL A 1 75 ? -7.253 -12.760 8.809 1.00 91.25 75 VAL A CA 1
ATOM 557 C C . VAL A 1 75 ? -8.358 -13.211 9.751 1.00 91.25 75 VAL A C 1
ATOM 559 O O . VAL A 1 75 ? -8.221 -14.208 10.461 1.00 91.25 75 VAL A O 1
ATOM 562 N N . ILE A 1 76 ? -9.466 -12.469 9.751 1.00 91.88 76 ILE A N 1
ATOM 563 C CA . ILE A 1 76 ? -10.651 -12.757 10.555 1.00 91.88 76 ILE A CA 1
ATOM 564 C C . ILE A 1 76 ? -11.754 -13.240 9.619 1.00 91.88 76 ILE A C 1
ATOM 566 O O . ILE A 1 76 ? -12.128 -12.558 8.668 1.00 91.88 76 ILE A O 1
ATOM 570 N N . THR A 1 77 ? -12.299 -14.417 9.901 1.00 90.44 77 THR A N 1
ATOM 571 C CA . THR A 1 77 ? -13.326 -15.067 9.082 1.00 90.44 77 THR A CA 1
ATOM 572 C C . THR A 1 77 ? -14.460 -15.605 9.947 1.00 90.44 77 THR A C 1
ATOM 574 O O . THR A 1 77 ? -14.425 -15.540 11.180 1.00 90.44 77 THR A O 1
ATOM 577 N N . LYS A 1 78 ? -15.498 -16.134 9.285 1.00 87.56 78 LYS A N 1
ATOM 578 C CA . LYS A 1 78 ? -16.685 -16.721 9.928 1.00 87.56 78 LYS A CA 1
ATOM 579 C C . LYS A 1 78 ? -17.359 -15.762 10.920 1.00 87.56 78 LYS A C 1
ATOM 581 O O . LYS A 1 78 ? -17.966 -16.205 11.892 1.00 87.56 78 LYS A O 1
ATOM 586 N N . ARG A 1 79 ? -17.263 -14.454 10.656 1.00 88.75 79 ARG A N 1
ATOM 587 C CA . ARG A 1 79 ? -18.004 -13.433 11.395 1.00 88.75 79 ARG A CA 1
ATOM 588 C C . ARG A 1 79 ? -19.479 -13.516 11.017 1.00 88.75 79 ARG A C 1
ATOM 590 O O . ARG A 1 79 ? -19.812 -13.593 9.839 1.00 88.75 79 ARG A O 1
ATOM 597 N N . ARG A 1 80 ? -20.339 -13.504 12.025 1.00 86.75 80 ARG A N 1
ATOM 598 C CA . ARG A 1 80 ? -21.802 -13.464 11.913 1.00 86.75 80 ARG A CA 1
ATOM 599 C C . ARG A 1 80 ? -22.381 -12.155 12.440 1.00 86.75 80 ARG A C 1
ATOM 601 O O . ARG A 1 80 ? -23.471 -11.785 12.038 1.00 86.75 80 ARG A O 1
ATOM 608 N N . GLU A 1 81 ? -21.633 -11.447 13.285 1.00 88.06 81 GLU A N 1
ATOM 609 C CA . GLU A 1 81 ? -22.069 -10.210 13.932 1.00 88.06 81 GLU A CA 1
ATOM 610 C C . GLU A 1 81 ? -21.051 -9.078 13.748 1.00 88.06 81 GLU A C 1
ATOM 612 O O . GLU A 1 81 ? -19.838 -9.302 13.653 1.00 88.06 81 GLU A O 1
ATOM 617 N N . CYS A 1 82 ? -21.530 -7.831 13.746 1.00 85.44 82 CYS A N 1
ATOM 618 C CA . CYS A 1 82 ? -20.696 -6.653 13.479 1.00 85.44 82 CYS A CA 1
ATOM 619 C C . CYS A 1 82 ? -19.685 -6.334 14.597 1.00 85.44 82 CYS A C 1
ATOM 621 O O . CYS A 1 82 ? -18.684 -5.667 14.335 1.00 85.44 82 CYS A O 1
ATOM 623 N N . TRP A 1 83 ? -19.915 -6.837 15.813 1.00 88.00 83 TRP A N 1
ATOM 624 C CA . TRP A 1 83 ? -19.041 -6.655 16.977 1.00 88.00 83 TRP A CA 1
ATOM 625 C C . TRP A 1 83 ? -17.921 -7.698 17.076 1.00 88.00 83 TRP A C 1
ATOM 627 O O . TRP A 1 83 ? -16.981 -7.504 17.836 1.00 88.00 83 TRP A O 1
ATOM 637 N N . GLN A 1 84 ? -17.993 -8.791 16.313 1.00 92.62 84 GLN A N 1
ATOM 638 C CA . GLN A 1 84 ? -16.958 -9.826 16.329 1.00 92.62 84 GLN A CA 1
ATOM 639 C C . GLN A 1 84 ? -15.669 -9.313 15.694 1.00 92.62 84 GLN A C 1
ATOM 641 O O . GLN A 1 84 ? -15.718 -8.600 14.691 1.00 92.62 84 GLN A O 1
ATOM 646 N N . GLY A 1 85 ? -14.518 -9.713 16.219 1.00 93.25 85 GLY A N 1
ATOM 647 C CA . GLY A 1 85 ? -13.230 -9.231 15.734 1.00 93.25 85 GLY A CA 1
ATOM 648 C C . GLY A 1 85 ? -12.069 -9.705 16.591 1.00 93.25 85 GLY A C 1
ATOM 649 O O . GLY A 1 85 ? -12.211 -10.631 17.386 1.00 93.25 85 GLY A O 1
ATOM 650 N N . LEU A 1 86 ? -10.917 -9.069 16.404 1.00 94.69 86 LEU A N 1
ATOM 651 C CA . LEU A 1 86 ? -9.721 -9.322 17.194 1.00 94.69 86 LEU A CA 1
ATOM 652 C C . LEU A 1 86 ? -9.598 -8.261 18.290 1.00 94.69 86 LEU A C 1
ATOM 654 O O . LEU A 1 86 ? -9.755 -7.071 18.021 1.00 94.69 86 LEU A O 1
ATOM 658 N N . GLU A 1 87 ? -9.313 -8.692 19.512 1.00 95.19 87 GLU A N 1
ATOM 659 C CA . GLU A 1 87 ? -9.248 -7.832 20.691 1.00 95.19 87 GLU A CA 1
ATOM 660 C C . GLU A 1 87 ? -7.909 -8.000 21.413 1.00 95.19 87 GLU A C 1
ATOM 662 O O . GLU A 1 87 ? -7.260 -9.042 21.320 1.00 95.19 87 GLU A O 1
ATOM 667 N N . GLN A 1 88 ? -7.493 -6.966 22.140 1.00 95.25 88 GLN A N 1
ATOM 668 C CA . GLN A 1 88 ? -6.318 -6.990 23.004 1.00 95.25 88 GLN A CA 1
ATOM 669 C C . GLN A 1 88 ? -6.599 -6.165 24.257 1.00 95.25 88 GLN A C 1
ATOM 671 O O . GLN A 1 88 ? -7.152 -5.068 24.176 1.00 95.25 88 GLN A O 1
ATOM 676 N N . GLU A 1 89 ? -6.191 -6.682 25.413 1.00 93.38 89 GLU A N 1
ATOM 677 C CA . GLU A 1 89 ? -6.252 -5.934 26.661 1.00 93.38 89 GLU A CA 1
ATOM 678 C C . GLU A 1 89 ? -5.119 -4.902 26.724 1.00 93.38 89 GLU A C 1
ATOM 680 O O . GLU A 1 89 ? -3.939 -5.234 26.586 1.00 93.38 89 GLU A O 1
ATOM 685 N N . ILE A 1 90 ? -5.4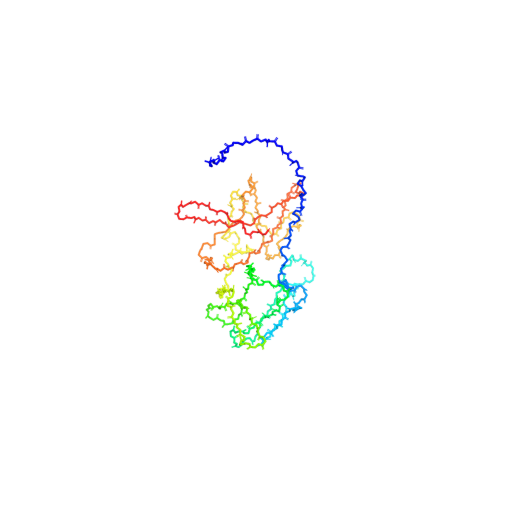83 -3.639 26.955 1.00 93.81 90 ILE A N 1
ATOM 686 C CA . ILE A 1 90 ? -4.541 -2.509 26.991 1.00 93.81 90 ILE A CA 1
ATOM 687 C C . ILE A 1 90 ? -4.539 -1.758 28.328 1.00 93.81 90 ILE A C 1
ATOM 689 O O . ILE A 1 90 ? -3.873 -0.734 28.443 1.00 93.81 90 ILE A O 1
ATOM 693 N N . THR A 1 91 ? -5.254 -2.258 29.341 1.00 91.75 91 THR A N 1
ATOM 694 C CA . THR A 1 91 ? -5.507 -1.584 30.629 1.00 91.75 91 THR A CA 1
ATOM 695 C C . THR A 1 91 ? -4.241 -1.030 31.279 1.00 91.75 91 THR A C 1
ATOM 697 O O . THR A 1 91 ? -4.202 0.123 31.687 1.00 91.75 91 THR A O 1
ATOM 700 N N . SER A 1 92 ? -3.170 -1.825 31.325 1.00 91.00 92 SER A N 1
ATOM 701 C CA . SER A 1 92 ? -1.894 -1.453 31.956 1.00 91.00 92 SER A CA 1
ATOM 702 C C . SER A 1 92 ? -1.015 -0.521 31.114 1.00 91.00 92 SER A C 1
ATOM 704 O O . SER A 1 92 ? 0.108 -0.209 31.506 1.00 91.00 92 SER A O 1
ATOM 706 N N . ARG A 1 93 ? -1.482 -0.118 29.929 1.00 90.75 93 ARG A N 1
ATOM 707 C CA . ARG A 1 93 ? -0.704 0.626 28.927 1.00 90.75 93 ARG A CA 1
ATOM 708 C C . ARG A 1 93 ? -1.317 1.967 28.553 1.00 90.75 93 ARG A C 1
ATOM 710 O O . ARG A 1 93 ? -0.729 2.703 27.764 1.00 90.75 93 ARG A O 1
ATOM 717 N N . ILE A 1 94 ? -2.480 2.269 29.113 1.00 90.38 94 ILE A N 1
ATOM 718 C CA . ILE A 1 94 ? -3.150 3.553 28.974 1.00 90.38 94 ILE A CA 1
ATOM 719 C C . ILE A 1 94 ? -3.281 4.200 30.349 1.00 90.38 94 ILE A C 1
ATOM 721 O O . ILE A 1 94 ? -3.472 3.517 31.353 1.00 90.38 94 ILE A O 1
ATOM 725 N N . SER A 1 95 ? -3.203 5.523 30.378 1.00 89.38 95 SER A N 1
ATOM 726 C CA . SER A 1 95 ? -3.376 6.328 31.579 1.00 89.38 95 SER A CA 1
ATOM 727 C C . SER A 1 95 ? -4.581 7.248 31.399 1.00 89.38 95 SER A C 1
ATOM 729 O O . SER A 1 95 ? -4.734 7.854 30.332 1.00 89.38 95 SER A O 1
ATOM 731 N N . PRO A 1 96 ? -5.434 7.395 32.427 1.00 87.94 96 PRO A N 1
ATOM 732 C CA . PRO A 1 96 ? -6.521 8.364 32.399 1.00 87.94 96 PRO A CA 1
ATOM 733 C C . PRO A 1 96 ? -6.009 9.787 32.129 1.00 87.94 96 PRO A C 1
ATOM 735 O O . PRO A 1 96 ? -4.956 10.179 32.626 1.00 87.94 96 PRO A O 1
ATOM 738 N N . GLY A 1 97 ? -6.764 10.567 31.352 1.00 85.25 97 GLY A N 1
ATOM 739 C CA . GLY A 1 97 ? -6.448 11.970 31.053 1.00 85.25 97 GLY A CA 1
ATOM 740 C C . GLY A 1 97 ? -5.435 12.198 29.924 1.00 85.25 97 GLY A C 1
ATOM 741 O O . GLY A 1 97 ? -5.214 13.347 29.551 1.00 85.25 97 GLY A O 1
ATOM 742 N N . LEU A 1 98 ? -4.854 11.141 29.347 1.00 86.75 98 LEU A N 1
ATOM 743 C CA . LEU A 1 98 ? -3.963 11.251 28.190 1.00 86.75 98 LEU A CA 1
ATOM 744 C C . LEU A 1 98 ? -4.703 11.010 26.871 1.00 86.75 98 LEU A C 1
ATOM 746 O O . LEU A 1 98 ? -5.608 10.180 26.778 1.00 86.75 98 LEU A O 1
ATOM 750 N N . ALA A 1 99 ? -4.285 11.739 25.836 1.00 86.81 99 ALA A N 1
ATOM 751 C CA . ALA A 1 99 ? -4.754 11.543 24.472 1.00 86.81 99 ALA A CA 1
ATOM 752 C C . ALA A 1 99 ? -3.863 10.532 23.741 1.00 86.81 99 ALA A C 1
ATOM 754 O O . ALA A 1 99 ? -2.636 10.594 23.820 1.00 86.81 99 ALA A O 1
ATOM 755 N N . TYR A 1 100 ? -4.491 9.630 22.989 1.00 87.25 100 TYR A N 1
ATOM 756 C CA . TYR A 1 100 ? -3.814 8.589 22.224 1.00 87.25 100 TYR A CA 1
ATOM 757 C C . TYR A 1 100 ? -4.276 8.605 20.771 1.00 87.25 100 TYR A C 1
ATOM 759 O O . TYR A 1 100 ? -5.445 8.859 20.485 1.00 87.25 100 TYR A O 1
ATOM 767 N N . PHE A 1 101 ? -3.360 8.285 19.860 1.00 87.44 101 PHE A N 1
ATOM 768 C CA . PHE A 1 101 ? -3.664 8.117 18.444 1.00 87.44 101 PHE A CA 1
ATOM 769 C C . PHE A 1 101 ? -3.791 6.634 18.109 1.00 87.44 101 PHE A C 1
ATOM 771 O O . PHE A 1 101 ? -2.945 5.826 18.492 1.00 87.44 101 PHE A O 1
ATOM 778 N N . VAL A 1 102 ? -4.839 6.285 17.364 1.00 87.62 102 VAL A N 1
ATOM 779 C CA . VAL A 1 102 ? -5.065 4.935 16.843 1.00 87.62 102 VAL A CA 1
ATOM 780 C C . VAL A 1 102 ? -4.977 4.961 15.321 1.00 87.62 102 VAL A C 1
ATOM 782 O O . VAL A 1 102 ? -5.543 5.833 14.667 1.00 87.62 102 VAL A O 1
ATOM 785 N N . SER A 1 103 ? -4.252 4.002 14.753 1.00 87.94 103 SER A N 1
ATOM 786 C CA . SER A 1 103 ? -4.155 3.793 13.311 1.00 87.94 103 SER A CA 1
ATOM 787 C C . SER A 1 103 ? -4.039 2.301 13.030 1.00 87.94 103 SER A C 1
ATOM 789 O O . SER A 1 103 ? -3.401 1.569 13.788 1.00 87.94 103 SER A O 1
ATOM 791 N N . ALA A 1 104 ? -4.677 1.851 11.956 1.00 87.31 104 ALA A N 1
ATOM 792 C CA . ALA A 1 104 ? -4.638 0.470 11.504 1.00 87.31 104 ALA A CA 1
ATOM 793 C C . ALA A 1 104 ? -4.771 0.426 9.980 1.00 87.31 104 ALA A C 1
ATOM 795 O O . ALA A 1 104 ? -5.500 1.222 9.389 1.00 87.31 104 ALA A O 1
ATOM 796 N N . SER A 1 105 ? -4.086 -0.529 9.353 1.00 84.56 105 SER A N 1
ATOM 797 C CA . SER A 1 105 ? -4.294 -0.877 7.944 1.00 84.56 105 SER A CA 1
ATOM 798 C C . SER A 1 105 ? -5.191 -2.107 7.885 1.00 84.56 105 SER A C 1
ATOM 800 O O . SER A 1 105 ? -4.868 -3.129 8.486 1.00 84.56 105 SER A O 1
ATOM 802 N N . VAL A 1 106 ? -6.337 -1.997 7.214 1.00 86.38 106 VAL A N 1
ATOM 803 C CA . VAL A 1 106 ? -7.363 -3.048 7.170 1.00 86.38 106 VAL A CA 1
ATOM 804 C C . VAL A 1 106 ? -7.812 -3.300 5.736 1.00 86.38 106 VAL A C 1
ATOM 806 O O . VAL A 1 106 ? -7.917 -2.371 4.938 1.00 86.38 106 VAL A O 1
ATOM 809 N N . GLY A 1 107 ? -8.096 -4.562 5.427 1.00 81.88 107 GLY A N 1
ATOM 810 C CA . GLY A 1 107 ? -8.693 -4.994 4.168 1.00 81.88 107 GLY A CA 1
ATOM 811 C C . GLY A 1 107 ? -9.910 -5.872 4.437 1.00 81.88 107 GLY A C 1
ATOM 812 O O . GLY A 1 107 ? -9.981 -6.550 5.464 1.00 81.88 107 GLY A O 1
ATOM 813 N N . VAL A 1 108 ? -10.875 -5.858 3.520 1.00 81.31 108 VAL A N 1
ATOM 814 C CA . VAL A 1 108 ? -12.073 -6.706 3.576 1.00 81.31 108 VAL A CA 1
ATOM 815 C C . VAL A 1 108 ? -12.129 -7.537 2.300 1.00 81.31 108 VAL A C 1
ATOM 817 O O . VAL A 1 108 ? -11.921 -7.010 1.213 1.00 81.31 108 VAL A O 1
ATOM 820 N N . SER A 1 109 ? -12.394 -8.836 2.435 1.00 75.12 109 SER A N 1
ATOM 821 C CA . SER A 1 109 ? -12.460 -9.782 1.318 1.00 75.12 109 SER A CA 1
ATOM 822 C C . SER A 1 109 ? -13.651 -10.728 1.470 1.00 75.12 109 SER A C 1
ATOM 824 O O . SER A 1 109 ? -13.979 -11.137 2.584 1.00 75.12 109 SER A O 1
ATOM 826 N N . GLY A 1 110 ? -14.287 -11.070 0.344 1.00 70.81 110 GLY A N 1
ATOM 827 C CA . GLY A 1 110 ? -15.377 -12.044 0.203 1.00 70.81 110 GLY A CA 1
ATOM 828 C C . GLY A 1 110 ? -16.541 -11.518 -0.657 1.00 70.81 110 GLY A C 1
ATOM 829 O O . GLY A 1 110 ? -16.454 -10.404 -1.173 1.00 70.81 110 GLY A O 1
ATOM 830 N N . PRO A 1 111 ? -17.663 -12.254 -0.769 1.00 63.72 111 PRO A N 1
ATOM 831 C CA . PRO A 1 111 ? -18.768 -11.954 -1.690 1.00 63.72 111 PRO A CA 1
ATOM 832 C C . PRO A 1 111 ? -19.700 -10.838 -1.175 1.00 63.72 111 PRO A C 1
ATOM 834 O O . PRO A 1 111 ? -20.900 -11.034 -1.004 1.00 63.72 111 PRO A O 1
ATOM 837 N N . HIS A 1 112 ? -19.147 -9.661 -0.891 1.00 60.94 112 HIS A N 1
ATOM 838 C CA . HIS A 1 112 ? -19.871 -8.517 -0.341 1.00 60.94 112 HIS A CA 1
ATOM 839 C C . HIS A 1 112 ? -20.157 -7.545 -1.487 1.00 60.94 112 HIS A C 1
ATOM 841 O O . HIS A 1 112 ? 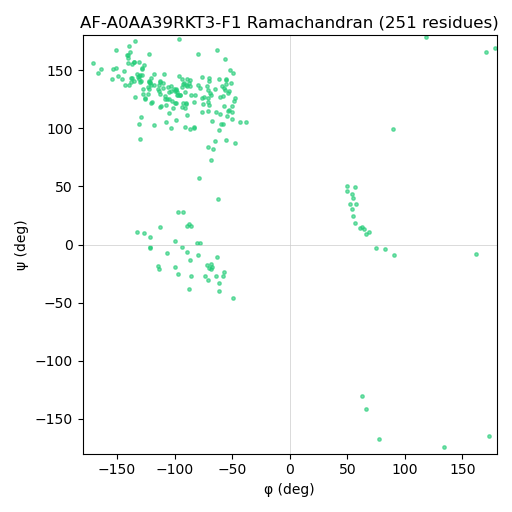-19.231 -7.015 -2.100 1.00 60.94 112 HIS A O 1
ATOM 847 N N . GLN A 1 113 ? -21.431 -7.294 -1.786 1.00 52.25 113 GLN A N 1
ATOM 848 C CA . GLN A 1 113 ? -21.820 -6.211 -2.688 1.00 52.25 113 GLN A CA 1
ATOM 849 C C . GLN A 1 113 ? -21.946 -4.917 -1.874 1.00 52.25 113 GLN A C 1
ATOM 851 O O . GLN A 1 113 ? -22.950 -4.699 -1.202 1.00 52.25 113 GLN A O 1
ATOM 856 N N . GLY A 1 114 ? -20.916 -4.068 -1.913 1.00 65.12 114 GLY A N 1
ATOM 857 C CA . GLY A 1 114 ? -20.935 -2.732 -1.303 1.00 65.12 114 GLY A CA 1
ATOM 858 C C . GLY A 1 114 ? -19.902 -2.513 -0.197 1.00 65.12 114 GLY A C 1
ATOM 859 O O . GLY A 1 114 ? -19.119 -3.400 0.124 1.00 65.12 114 GLY A O 1
ATOM 860 N N . SER A 1 115 ? -19.889 -1.297 0.356 1.00 70.31 115 SER A N 1
ATOM 861 C CA . SER A 1 115 ? -18.930 -0.874 1.384 1.00 70.31 115 SER A CA 1
ATOM 862 C C . SER A 1 115 ? -19.095 -1.653 2.691 1.00 70.31 115 SER A C 1
ATOM 864 O O . SER A 1 115 ? -20.205 -1.802 3.204 1.00 70.31 115 SER A O 1
ATOM 866 N N . ALA A 1 116 ? -17.980 -2.112 3.251 1.00 79.81 116 ALA A N 1
ATOM 867 C CA . ALA A 1 116 ? -17.904 -2.784 4.536 1.00 79.81 116 ALA A CA 1
ATOM 868 C C . ALA A 1 116 ? -17.313 -1.843 5.594 1.00 79.81 116 ALA A C 1
ATOM 870 O O . ALA A 1 116 ? -16.136 -1.488 5.555 1.00 79.81 116 ALA A O 1
ATOM 871 N N . GLY A 1 117 ? -18.125 -1.457 6.576 1.00 83.00 117 GLY A N 1
ATOM 872 C CA . GLY A 1 117 ? -17.663 -0.641 7.695 1.00 83.00 117 GLY A CA 1
ATOM 873 C C . GLY A 1 117 ? -16.753 -1.430 8.640 1.00 83.00 117 GLY A C 1
ATOM 874 O O . GLY A 1 117 ? -17.173 -2.431 9.224 1.00 83.00 117 GLY A O 1
ATOM 875 N N . VAL A 1 118 ? -15.535 -0.942 8.852 1.00 87.81 118 VAL A N 1
ATOM 876 C CA . VAL A 1 118 ? -14.596 -1.414 9.874 1.00 87.81 118 VAL A CA 1
ATOM 877 C C . VAL A 1 118 ? -14.540 -0.389 11.002 1.00 87.81 118 VAL A C 1
ATOM 879 O O . VAL A 1 118 ? -14.491 0.817 10.768 1.00 87.81 118 VAL A O 1
ATOM 882 N N . LYS A 1 119 ? -14.577 -0.860 12.249 1.00 91.62 119 LYS A N 1
ATOM 883 C CA . LYS A 1 119 ? -14.551 -0.006 13.441 1.00 91.62 119 LYS A CA 1
ATOM 884 C C . LYS A 1 119 ? -13.494 -0.497 14.418 1.00 91.62 119 LYS A C 1
ATOM 886 O O . LYS A 1 119 ? -13.367 -1.699 14.630 1.00 91.62 119 LYS A O 1
ATOM 891 N N . ALA A 1 120 ? -12.791 0.446 15.030 1.00 92.69 120 ALA A N 1
ATOM 892 C CA . ALA A 1 120 ? -12.008 0.225 16.234 1.00 92.69 120 ALA A CA 1
ATOM 893 C C . ALA A 1 120 ? -12.847 0.675 17.434 1.00 92.69 120 ALA A C 1
ATOM 895 O O . ALA A 1 120 ? -13.367 1.795 17.453 1.00 92.69 120 ALA A O 1
ATOM 896 N N . THR A 1 121 ? -12.980 -0.199 18.428 1.00 93.94 121 THR A N 1
ATOM 897 C CA . THR A 1 121 ? -13.837 0.025 19.595 1.00 93.94 121 THR A CA 1
ATOM 898 C C . THR A 1 121 ? -13.033 -0.192 20.866 1.00 93.94 121 THR A C 1
ATOM 900 O O . THR A 1 121 ? -12.337 -1.195 20.994 1.00 93.94 121 THR A O 1
ATOM 903 N N . LEU A 1 122 ? -13.159 0.727 21.818 1.00 93.69 122 LEU A N 1
ATOM 904 C CA . LEU A 1 122 ? -12.660 0.565 23.175 1.00 93.69 122 LEU A CA 1
ATOM 905 C C . LEU A 1 122 ? -13.774 -0.015 24.051 1.00 93.69 122 LEU A C 1
ATOM 907 O O . LEU A 1 122 ? -14.845 0.583 24.167 1.00 93.69 122 LEU A O 1
ATOM 911 N N . ARG A 1 123 ? -13.513 -1.168 24.666 1.00 93.50 123 ARG A N 1
ATOM 912 C CA . ARG A 1 123 ? -14.365 -1.775 25.693 1.00 93.50 123 ARG A CA 1
ATOM 913 C C . ARG A 1 123 ? -13.854 -1.334 27.060 1.00 93.50 123 ARG A C 1
ATOM 915 O O . ARG A 1 123 ? -12.717 -1.629 27.410 1.00 93.50 123 ARG A O 1
ATOM 922 N N . LEU A 1 124 ? -14.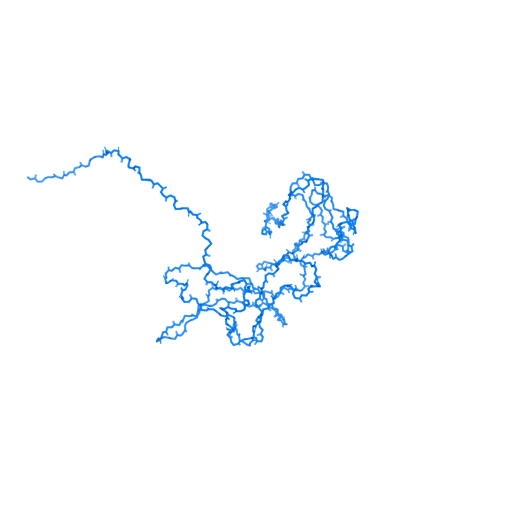690 -0.629 27.811 1.00 92.25 124 LEU A N 1
ATOM 923 C CA . LEU A 1 124 ? -14.393 -0.175 29.163 1.00 92.25 124 LEU A CA 1
ATOM 924 C C . LEU A 1 124 ? -15.208 -0.990 30.162 1.00 92.25 124 LEU A C 1
ATOM 926 O O . LEU A 1 124 ? -16.442 -0.991 30.121 1.00 92.25 124 LEU A O 1
ATOM 930 N N . GLU A 1 125 ? -14.509 -1.673 31.059 1.00 91.12 125 GLU A N 1
ATOM 931 C CA . GLU A 1 125 ? -15.108 -2.482 32.114 1.00 91.12 125 GLU A CA 1
ATOM 932 C C . GLU A 1 125 ? -14.897 -1.835 33.476 1.00 91.12 125 GLU A C 1
ATOM 934 O O . GLU A 1 125 ? -13.820 -1.332 33.790 1.00 91.12 125 GLU A O 1
ATOM 939 N N . HIS A 1 126 ? -15.940 -1.877 34.296 1.00 85.81 126 HIS A N 1
ATOM 940 C CA . HIS A 1 126 ? -15.913 -1.413 35.673 1.00 85.81 126 HIS A CA 1
ATOM 941 C C . HIS A 1 126 ? -16.483 -2.517 36.559 1.00 85.81 126 HIS A C 1
ATOM 943 O O . HIS A 1 126 ? -17.469 -3.149 36.194 1.00 85.81 126 HIS A O 1
ATOM 949 N N . GLN A 1 127 ? -15.897 -2.724 37.740 1.00 81.94 127 GLN A N 1
ATOM 950 C CA . GLN A 1 127 ? -16.261 -3.831 38.639 1.00 81.94 127 GLN A CA 1
ATOM 951 C C . GLN A 1 127 ? -17.743 -3.840 39.056 1.00 81.94 127 GLN A C 1
ATOM 953 O O . GLN A 1 127 ? -18.293 -4.900 39.328 1.00 81.94 127 GLN A O 1
ATOM 958 N N . TYR A 1 128 ? -18.393 -2.672 39.080 1.00 88.50 128 TYR A N 1
ATOM 959 C CA . TYR A 1 128 ? -19.768 -2.502 39.567 1.00 88.50 128 TYR A CA 1
ATOM 960 C C . TYR A 1 128 ? -20.692 -1.811 38.562 1.00 88.50 128 TYR A C 1
ATOM 962 O O . TYR A 1 128 ? -21.810 -1.435 38.911 1.00 88.50 128 TYR A O 1
ATOM 970 N N . SER A 1 129 ? -20.238 -1.627 37.321 1.00 87.69 129 SER A N 1
ATOM 971 C CA . SER A 1 129 ? -21.013 -0.917 36.303 1.00 87.69 129 SER A CA 1
ATOM 972 C C . SER A 1 129 ? -21.062 -1.704 35.008 1.00 87.69 129 SER A C 1
ATOM 974 O O . SER A 1 129 ? -20.205 -2.531 34.706 1.00 87.69 129 SER A O 1
ATOM 976 N N . LYS A 1 130 ? -22.084 -1.409 34.208 1.00 91.81 130 LYS A N 1
ATOM 977 C CA . LYS A 1 130 ? -22.243 -1.990 32.880 1.00 91.81 130 LYS A CA 1
ATOM 978 C C . LYS A 1 130 ? -21.031 -1.661 32.001 1.00 91.81 130 LYS A C 1
ATOM 980 O O . LYS A 1 130 ? -20.596 -0.510 31.941 1.00 91.81 130 LYS A O 1
ATOM 985 N N . THR A 1 131 ? -20.545 -2.662 31.270 1.00 92.50 131 THR A N 1
ATOM 986 C CA . THR A 1 131 ? -19.522 -2.486 30.235 1.00 92.50 131 THR A CA 1
ATOM 987 C C . THR A 1 131 ? -19.956 -1.426 29.229 1.00 92.50 131 THR A C 1
ATOM 989 O O . THR A 1 131 ? -21.068 -1.474 28.693 1.00 92.50 131 THR A O 1
ATOM 992 N N . SER A 1 132 ? -19.061 -0.482 28.964 1.00 92.56 132 SER A N 1
ATOM 993 C CA . SER A 1 132 ? -19.269 0.604 28.008 1.00 92.56 132 SER A CA 1
ATOM 994 C C . SER A 1 132 ? -18.401 0.393 26.770 1.00 92.56 132 SER A C 1
ATOM 996 O O . SER A 1 132 ? -17.296 -0.135 26.863 1.00 92.56 132 SER A O 1
ATOM 998 N N . TYR A 1 133 ? -18.901 0.804 25.606 1.00 92.12 133 TYR A N 1
ATOM 999 C CA . TYR A 1 133 ? -18.217 0.640 24.325 1.00 92.12 133 TYR A CA 1
ATOM 1000 C C . TYR A 1 133 ? -18.103 1.989 23.624 1.00 92.12 133 TYR A C 1
ATOM 1002 O O . TYR A 1 133 ? -19.112 2.660 23.404 1.00 92.12 133 TYR A O 1
ATOM 1010 N N . PHE A 1 134 ? -16.887 2.365 23.241 1.00 91.62 134 PHE A N 1
ATOM 1011 C CA . PHE A 1 134 ? -16.601 3.638 22.585 1.00 91.62 134 PHE A CA 1
ATOM 1012 C C . PHE A 1 134 ? -15.989 3.389 21.211 1.00 91.62 134 PHE A C 1
ATOM 1014 O O . PHE A 1 134 ? -14.955 2.738 21.096 1.00 91.62 134 PHE A O 1
ATOM 1021 N N . CYS A 1 135 ? -16.613 3.908 20.154 1.00 91.38 135 CYS A N 1
ATOM 1022 C CA . CYS A 1 135 ? -16.014 3.892 18.822 1.00 91.38 135 CYS A CA 1
ATOM 1023 C C . CYS A 1 135 ? -14.850 4.891 18.796 1.00 91.38 135 CYS A C 1
ATOM 1025 O O . CYS A 1 135 ? -15.075 6.092 18.924 1.00 91.38 135 CYS A O 1
ATOM 1027 N N . ILE A 1 136 ? -13.627 4.394 18.624 1.00 91.88 136 ILE A N 1
ATOM 1028 C CA . ILE A 1 136 ? -12.394 5.201 18.609 1.00 91.88 136 ILE A CA 1
ATOM 1029 C C . ILE A 1 136 ? -11.801 5.349 17.202 1.00 91.88 136 ILE A C 1
ATOM 1031 O O . ILE A 1 136 ? -10.872 6.121 16.998 1.00 91.88 136 ILE A O 1
ATOM 1035 N N . GLY A 1 137 ? -12.349 4.635 16.218 1.00 87.00 137 GLY A N 1
ATOM 1036 C CA . GLY A 1 137 ? -11.995 4.784 14.811 1.00 87.00 137 GLY A CA 1
ATOM 1037 C C . GLY A 1 137 ? -13.008 4.090 13.910 1.00 87.00 137 GLY A C 1
ATOM 1038 O O . GLY A 1 137 ? -13.580 3.065 14.284 1.00 87.00 137 GLY A O 1
ATOM 1039 N N . LYS A 1 138 ? -13.238 4.640 12.718 1.00 88.69 138 LYS A N 1
ATOM 1040 C CA . LYS A 1 138 ? -14.100 4.041 11.696 1.00 88.69 138 LYS A CA 1
ATOM 1041 C C . LYS A 1 138 ? -13.461 4.214 10.323 1.00 88.69 138 LYS A C 1
ATOM 1043 O O . LYS A 1 138 ? -12.974 5.294 10.007 1.00 88.69 138 LYS A O 1
ATOM 1048 N N . ALA A 1 139 ? -13.514 3.164 9.517 1.00 82.44 139 ALA A N 1
ATOM 1049 C CA . ALA A 1 139 ? -13.190 3.183 8.102 1.00 82.44 139 ALA A CA 1
ATOM 1050 C C . ALA A 1 139 ? -14.321 2.496 7.333 1.00 82.44 139 ALA A C 1
ATOM 1052 O O . ALA A 1 139 ? -14.926 1.549 7.829 1.00 82.44 139 ALA A O 1
ATOM 1053 N N . ASP A 1 140 ? -14.615 2.971 6.132 1.00 77.94 140 ASP A N 1
ATOM 1054 C CA . ASP A 1 140 ? -15.556 2.319 5.230 1.00 77.94 140 ASP A CA 1
ATOM 1055 C C . ASP A 1 140 ? -14.726 1.692 4.098 1.00 77.94 140 ASP A C 1
ATOM 1057 O O . ASP A 1 140 ? -14.160 2.390 3.258 1.00 77.94 140 ASP A O 1
ATOM 1061 N N . CYS A 1 141 ? -14.575 0.368 4.130 1.00 66.00 141 CYS A N 1
ATOM 1062 C CA . CYS A 1 141 ? -13.823 -0.385 3.135 1.00 66.00 141 CYS A CA 1
ATOM 1063 C C . CYS A 1 141 ? -14.729 -0.650 1.939 1.00 66.00 141 CYS A C 1
ATOM 1065 O O . CYS A 1 141 ? -15.565 -1.551 1.962 1.00 66.00 141 CYS A O 1
ATOM 1067 N N . VAL A 1 142 ? -14.564 0.122 0.874 1.00 61.66 142 VAL A N 1
ATOM 1068 C CA . VAL A 1 142 ? -15.174 -0.230 -0.408 1.00 61.66 142 VAL A CA 1
ATOM 1069 C C . VAL A 1 142 ? -14.440 -1.471 -0.921 1.00 61.66 142 VAL A C 1
ATOM 1071 O O . VAL A 1 142 ? -13.206 -1.458 -0.906 1.00 61.66 142 VAL A O 1
ATOM 1074 N N . PRO A 1 143 ? -15.143 -2.543 -1.342 1.00 55.59 143 PRO A N 1
ATOM 1075 C CA . PRO A 1 143 ? -14.508 -3.646 -2.037 1.00 55.59 143 PRO A CA 1
ATOM 1076 C C . PRO A 1 143 ? -13.697 -3.019 -3.155 1.00 55.59 143 PRO A C 1
ATOM 1078 O O . PRO A 1 143 ? -14.259 -2.303 -3.992 1.00 55.59 143 PRO A O 1
ATOM 1081 N N . ALA A 1 144 ? -12.380 -3.216 -3.131 1.00 55.16 144 ALA A N 1
ATOM 1082 C CA . ALA A 1 144 ? -11.594 -2.918 -4.304 1.00 55.16 144 ALA A CA 1
ATOM 1083 C C . ALA A 1 144 ? -12.283 -3.709 -5.416 1.00 55.16 144 ALA A C 1
ATOM 1085 O O . ALA A 1 144 ? -12.392 -4.931 -5.329 1.00 55.16 144 ALA A O 1
ATOM 1086 N N . GLY A 1 145 ? -12.859 -3.025 -6.409 1.00 54.12 145 GLY A N 1
ATOM 1087 C CA . GLY A 1 145 ? -13.172 -3.736 -7.638 1.00 54.12 145 GLY A CA 1
ATOM 1088 C C . GLY A 1 145 ? -11.884 -4.452 -8.038 1.00 54.12 145 GLY A C 1
ATOM 1089 O O . GLY A 1 145 ? -10.821 -3.857 -7.867 1.00 54.12 145 GLY A O 1
ATOM 1090 N N . ASP A 1 146 ? -11.968 -5.696 -8.513 1.00 50.69 146 ASP A N 1
ATOM 1091 C CA . ASP A 1 146 ? -10.840 -6.526 -8.992 1.00 50.69 146 ASP A CA 1
ATOM 1092 C C . ASP A 1 146 ? -10.126 -5.912 -10.221 1.00 50.69 146 ASP A C 1
ATOM 1094 O O . ASP A 1 146 ? -9.796 -6.571 -11.205 1.00 50.69 146 ASP A O 1
ATOM 1098 N N . LYS A 1 147 ? -9.953 -4.597 -10.240 1.00 63.19 147 LYS A N 1
ATOM 1099 C CA . LYS A 1 147 ? -9.368 -3.816 -11.305 1.00 63.19 147 LYS A CA 1
ATOM 1100 C C . LYS A 1 147 ? -8.131 -3.166 -10.727 1.00 63.19 147 LYS A C 1
ATOM 1102 O O . LYS A 1 147 ? -8.222 -2.161 -10.023 1.00 63.19 147 LYS A O 1
ATOM 1107 N N . ASP A 1 148 ? -6.986 -3.738 -11.077 1.00 80.56 148 ASP A N 1
ATOM 1108 C CA . ASP A 1 148 ? -5.712 -3.048 -10.965 1.00 80.56 148 ASP A CA 1
ATOM 1109 C C . ASP A 1 148 ? -5.857 -1.646 -11.564 1.00 80.56 148 ASP A C 1
ATOM 1111 O O . ASP A 1 148 ? -6.294 -1.467 -12.707 1.00 80.56 148 ASP A O 1
ATOM 1115 N N . ILE A 1 149 ? -5.495 -0.631 -10.781 1.00 88.75 149 ILE A N 1
ATOM 1116 C CA . ILE A 1 149 ? -5.480 0.752 -11.270 1.00 88.75 149 ILE A CA 1
ATOM 1117 C C . ILE A 1 149 ? -4.373 0.965 -12.307 1.00 88.75 149 ILE A C 1
ATOM 1119 O O . ILE A 1 149 ? -4.451 1.903 -13.103 1.00 88.75 149 ILE A O 1
ATOM 1123 N N . ILE A 1 150 ? -3.364 0.084 -12.295 1.00 90.38 150 ILE A N 1
ATOM 1124 C CA . ILE A 1 150 ? -2.247 0.070 -13.229 1.00 90.38 150 ILE A CA 1
ATOM 1125 C C . ILE A 1 150 ? -2.601 -0.794 -14.431 1.00 90.38 150 ILE A C 1
ATOM 1127 O O . ILE A 1 150 ? -2.864 -1.990 -14.328 1.00 90.38 150 ILE A O 1
ATOM 1131 N N . LEU A 1 151 ? -2.556 -0.187 -15.607 1.00 91.69 151 LEU A N 1
ATOM 1132 C CA . LEU A 1 151 ? -2.776 -0.871 -16.865 1.00 91.69 151 LEU A CA 1
ATOM 1133 C C . LEU A 1 151 ? -1.473 -1.422 -17.426 1.00 91.69 151 LEU A C 1
ATOM 1135 O O . LEU A 1 151 ? -0.442 -0.754 -17.400 1.00 91.69 151 LEU A O 1
ATOM 1139 N N . ASN A 1 152 ? -1.556 -2.609 -18.031 1.00 91.50 152 ASN A N 1
ATOM 1140 C CA . ASN A 1 152 ? -0.426 -3.253 -18.702 1.00 91.50 152 ASN A CA 1
ATOM 1141 C C . ASN A 1 152 ? 0.851 -3.300 -17.817 1.00 91.50 152 ASN A C 1
ATOM 1143 O O . ASN A 1 152 ? 1.916 -2.881 -18.268 1.00 91.50 152 ASN A O 1
ATOM 1147 N N . PRO A 1 153 ? 0.778 -3.774 -16.553 1.00 90.44 153 PRO A N 1
ATOM 1148 C CA . PRO A 1 153 ? 1.910 -3.717 -15.616 1.00 90.44 153 PRO A CA 1
ATOM 1149 C C . PRO A 1 153 ? 3.085 -4.629 -16.007 1.00 90.44 153 PRO A C 1
ATOM 1151 O O . PRO A 1 153 ? 4.201 -4.433 -15.540 1.00 90.44 153 PRO A O 1
ATOM 1154 N N . LYS A 1 154 ? 2.837 -5.628 -16.865 1.00 90.25 154 LYS A N 1
ATOM 1155 C CA . LYS A 1 154 ? 3.840 -6.584 -17.368 1.00 90.25 154 LYS A CA 1
ATOM 1156 C C . LYS A 1 154 ? 4.359 -6.250 -18.768 1.00 90.25 154 LYS A C 1
ATOM 1158 O O . LYS A 1 154 ? 5.115 -7.029 -19.330 1.00 90.25 154 LYS A O 1
ATOM 1163 N N . PHE A 1 155 ? 3.916 -5.136 -19.354 1.00 94.25 155 PHE A N 1
ATOM 1164 C CA . PHE A 1 155 ? 4.328 -4.691 -20.689 1.00 94.25 155 PHE A CA 1
ATOM 1165 C C . PHE A 1 155 ? 4.079 -5.697 -21.837 1.00 94.25 155 PHE A C 1
ATOM 1167 O O . PHE A 1 155 ? 4.635 -5.550 -22.921 1.00 94.25 155 PHE A O 1
ATOM 1174 N N . GLU A 1 156 ? 3.202 -6.691 -21.650 1.00 90.62 156 GLU A N 1
ATOM 1175 C CA . GLU A 1 156 ? 2.842 -7.681 -22.684 1.00 90.62 156 GLU A CA 1
ATOM 1176 C C . GLU A 1 156 ? 2.146 -7.027 -23.890 1.00 90.62 156 GLU A C 1
ATOM 1178 O O . GLU A 1 156 ? 2.251 -7.506 -25.016 1.00 90.62 156 GLU A O 1
ATOM 1183 N N . ALA A 1 157 ? 1.466 -5.895 -23.671 1.00 93.31 157 ALA A N 1
ATOM 1184 C CA . ALA A 1 157 ? 0.916 -5.051 -24.734 1.00 93.31 157 ALA A CA 1
ATOM 1185 C C . ALA A 1 157 ? 1.891 -3.931 -25.154 1.00 93.31 157 ALA A C 1
ATOM 1187 O O . ALA A 1 157 ? 1.473 -2.841 -25.557 1.00 93.31 157 ALA A O 1
ATOM 1188 N N . GLY A 1 158 ? 3.194 -4.166 -25.001 1.00 94.62 158 GLY A N 1
ATOM 1189 C CA . GLY A 1 158 ? 4.244 -3.187 -25.238 1.00 94.62 158 GLY A CA 1
ATOM 1190 C C . GLY A 1 158 ? 4.201 -2.021 -24.243 1.00 94.62 158 GLY A C 1
ATOM 1191 O O . GLY A 1 158 ? 3.893 -2.202 -23.067 1.00 94.62 158 GLY A O 1
ATOM 1192 N N . LEU A 1 159 ? 4.466 -0.800 -24.719 1.00 95.25 159 LEU A N 1
ATOM 1193 C CA . LEU A 1 159 ? 4.412 0.432 -23.912 1.00 95.25 159 LEU A CA 1
ATOM 1194 C C . LEU A 1 159 ? 3.009 1.052 -23.839 1.00 95.25 159 LEU A C 1
ATOM 1196 O O . LEU A 1 159 ? 2.852 2.213 -23.471 1.00 95.25 159 LEU A O 1
ATOM 1200 N N . ARG A 1 160 ? 1.954 0.307 -24.186 1.00 95.00 160 ARG A N 1
ATOM 1201 C CA . ARG A 1 160 ? 0.586 0.832 -24.123 1.00 95.00 160 ARG A CA 1
ATOM 1202 C C . ARG A 1 160 ? 0.259 1.300 -22.699 1.00 95.00 160 ARG A C 1
ATOM 1204 O O . ARG A 1 160 ? 0.378 0.518 -21.756 1.00 95.00 160 ARG A O 1
ATOM 1211 N N . ASN A 1 161 ? -0.211 2.546 -22.583 1.00 94.38 161 ASN A N 1
ATOM 1212 C CA . ASN A 1 161 ? -0.503 3.270 -21.335 1.00 94.38 161 ASN A CA 1
ATOM 1213 C C . ASN A 1 161 ? 0.724 3.645 -20.485 1.00 94.38 161 ASN A C 1
ATOM 1215 O O . ASN A 1 161 ? 0.556 4.072 -19.347 1.00 94.38 161 ASN A O 1
ATOM 1219 N N . TRP A 1 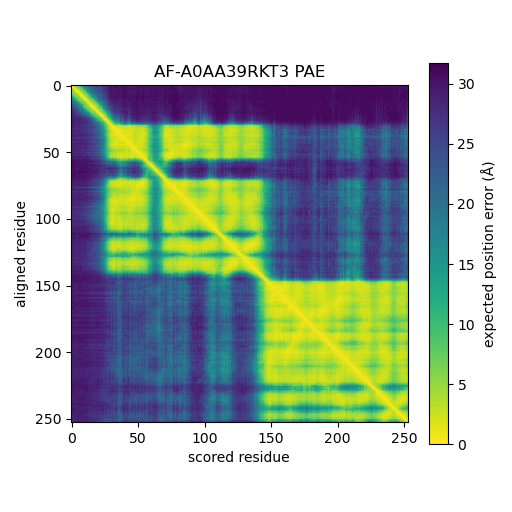162 ? 1.937 3.503 -21.012 1.00 96.25 162 TRP A N 1
ATOM 1220 C CA . TRP A 1 162 ? 3.168 3.901 -20.338 1.00 96.25 162 TRP A CA 1
ATOM 1221 C C . TRP A 1 162 ? 3.919 4.921 -21.181 1.00 96.25 162 TRP A C 1
ATOM 1223 O O . TRP A 1 162 ? 4.005 4.798 -22.402 1.00 96.25 162 TRP A O 1
ATOM 1233 N N . SER A 1 163 ? 4.482 5.926 -20.525 1.00 95.44 163 SER A N 1
ATOM 1234 C CA . SER A 1 163 ? 5.261 6.972 -21.179 1.00 95.44 163 SER A CA 1
ATOM 1235 C C . SER A 1 163 ? 6.480 7.344 -20.351 1.00 95.44 163 SER A C 1
ATOM 1237 O O . SER A 1 163 ? 6.529 7.124 -19.141 1.00 95.44 163 SER A O 1
ATOM 1239 N N . GLY A 1 164 ? 7.491 7.892 -21.018 1.00 94.56 164 GLY A N 1
ATOM 1240 C CA . GLY A 1 164 ? 8.659 8.468 -20.369 1.00 94.56 164 GLY A CA 1
ATOM 1241 C C . GLY A 1 164 ? 8.434 9.944 -20.106 1.00 94.56 164 GLY A C 1
ATOM 1242 O O . GLY A 1 164 ? 8.032 10.692 -20.997 1.00 94.56 164 GLY A O 1
ATOM 1243 N N . ARG A 1 165 ? 8.718 10.379 -18.884 1.00 91.88 165 ARG A N 1
ATOM 1244 C CA . ARG A 1 165 ? 8.735 11.785 -18.503 1.00 91.88 165 ARG A CA 1
ATOM 1245 C C . ARG A 1 165 ? 10.176 12.251 -18.517 1.00 91.88 165 ARG A C 1
ATOM 1247 O O . ARG A 1 165 ? 10.954 11.831 -17.672 1.00 91.88 165 ARG A O 1
ATOM 1254 N N . GLY A 1 166 ? 10.546 13.058 -19.510 1.00 91.56 166 GLY A N 1
ATOM 1255 C CA . GLY A 1 166 ? 11.934 13.506 -19.686 1.00 91.56 166 GLY A CA 1
ATOM 1256 C C . GLY A 1 166 ? 12.924 12.376 -20.009 1.00 91.56 166 GLY A C 1
ATOM 1257 O O . GLY A 1 166 ? 14.131 12.574 -19.917 1.00 91.56 166 GLY A O 1
ATOM 1258 N N . CYS A 1 167 ? 12.447 11.182 -20.360 1.00 93.88 167 CYS A N 1
ATOM 1259 C CA . CYS A 1 167 ? 13.279 10.037 -20.717 1.00 93.88 167 CYS A CA 1
ATOM 1260 C C . CYS A 1 167 ? 12.677 9.265 -21.890 1.00 93.88 167 CYS A C 1
ATOM 1262 O O . CYS A 1 167 ? 11.495 9.406 -22.208 1.00 93.88 167 CYS A O 1
ATOM 1264 N N . GLU A 1 168 ? 13.502 8.434 -22.516 1.00 95.12 168 GLU A N 1
ATOM 1265 C CA . GLU A 1 168 ? 13.053 7.466 -23.510 1.00 95.12 168 GLU A CA 1
ATOM 1266 C C . GLU A 1 168 ? 12.792 6.125 -22.824 1.00 95.12 168 GLU A C 1
ATOM 1268 O O . GLU A 1 168 ? 13.591 5.678 -21.998 1.00 95.12 168 GLU A O 1
ATOM 1273 N N . VAL A 1 169 ? 11.673 5.485 -23.163 1.00 96.69 169 VAL A N 1
ATOM 1274 C CA . VAL A 1 169 ? 11.298 4.182 -22.609 1.00 96.69 169 VAL A CA 1
ATOM 1275 C C . VAL A 1 169 ? 11.500 3.121 -23.672 1.00 96.69 169 VAL A C 1
ATOM 1277 O O . VAL A 1 169 ? 10.942 3.231 -24.762 1.00 96.69 169 VAL A O 1
ATOM 1280 N N . VAL A 1 170 ? 12.282 2.095 -23.349 1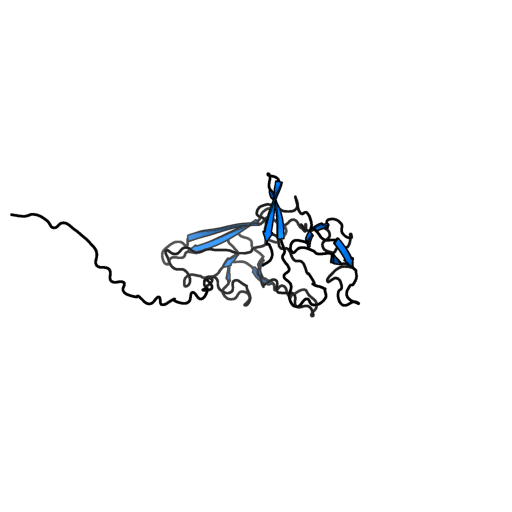.00 95.88 170 VAL A N 1
ATOM 1281 C CA . VAL A 1 170 ? 12.609 1.000 -24.269 1.00 95.88 170 VAL A CA 1
ATOM 1282 C C . VAL A 1 170 ? 12.181 -0.322 -23.646 1.00 95.88 170 VAL A C 1
ATOM 1284 O O . VAL A 1 170 ? 12.306 -0.516 -22.438 1.00 95.88 170 VAL A O 1
ATOM 1287 N N . LEU A 1 171 ? 11.645 -1.230 -24.459 1.00 96.50 171 LEU A N 1
ATOM 1288 C CA . LEU A 1 171 ? 11.314 -2.584 -24.023 1.00 96.50 171 LEU A CA 1
ATOM 1289 C C . LEU A 1 171 ? 12.479 -3.526 -24.267 1.00 96.50 171 LEU A C 1
ATOM 1291 O O . LEU A 1 171 ? 13.099 -3.495 -25.328 1.00 96.50 171 LEU A O 1
ATOM 1295 N N . HIS A 1 172 ? 12.713 -4.401 -23.300 1.00 94.94 172 HIS A N 1
ATOM 1296 C CA . HIS A 1 172 ? 13.722 -5.441 -23.382 1.00 94.94 172 HIS A CA 1
ATOM 1297 C C . HIS A 1 172 ? 13.147 -6.766 -22.891 1.00 94.94 172 HIS A C 1
ATOM 1299 O O . HIS A 1 172 ? 12.416 -6.807 -21.903 1.00 94.94 172 HIS A O 1
ATOM 1305 N N . ASP A 1 173 ? 13.510 -7.851 -23.559 1.00 94.50 173 ASP A N 1
ATOM 1306 C CA . ASP A 1 173 ? 13.399 -9.217 -23.044 1.00 94.50 173 ASP A CA 1
ATOM 1307 C C . ASP A 1 173 ? 14.635 -9.595 -22.206 1.00 94.50 173 ASP A C 1
ATOM 1309 O O . ASP A 1 173 ? 14.546 -10.378 -21.261 1.00 94.50 173 ASP A O 1
ATOM 1313 N N . SER A 1 174 ? 15.785 -8.981 -22.494 1.00 94.12 174 SER A N 1
ATOM 1314 C CA . SER A 1 174 ? 17.011 -9.098 -21.715 1.00 94.12 174 SER A CA 1
ATOM 1315 C C . SER A 1 174 ? 17.924 -7.874 -21.863 1.00 94.12 174 SER A C 1
ATOM 1317 O O . SER A 1 174 ? 17.939 -7.195 -22.889 1.00 94.12 174 SER A O 1
ATOM 1319 N N . MET A 1 175 ? 18.717 -7.588 -20.828 1.00 91.94 175 MET A N 1
ATOM 1320 C CA . MET A 1 175 ? 19.799 -6.599 -20.844 1.00 91.94 175 MET A CA 1
ATOM 1321 C C . MET A 1 175 ? 21.036 -7.127 -20.105 1.00 91.94 175 MET A C 1
ATOM 1323 O O . MET A 1 175 ? 20.957 -8.079 -19.324 1.00 91.94 175 MET A O 1
ATOM 1327 N N . ALA A 1 176 ? 22.173 -6.450 -20.304 1.00 88.00 176 ALA A N 1
ATOM 1328 C CA . ALA A 1 176 ? 23.438 -6.733 -19.620 1.00 88.00 176 ALA A CA 1
ATOM 1329 C C . ALA A 1 176 ? 23.913 -8.184 -19.817 1.00 88.00 176 ALA A C 1
ATOM 1331 O O . ALA A 1 176 ? 24.212 -8.880 -18.844 1.00 88.00 176 ALA A O 1
ATOM 1332 N N . ASP A 1 177 ? 23.926 -8.635 -21.075 1.00 87.50 177 ASP A N 1
ATOM 1333 C CA . ASP A 1 177 ? 24.350 -9.980 -21.483 1.00 87.50 177 ASP A CA 1
ATOM 1334 C C . ASP A 1 177 ? 23.611 -11.100 -20.727 1.00 87.50 177 ASP A C 1
ATOM 1336 O O . ASP A 1 177 ? 24.216 -12.053 -20.241 1.00 87.50 177 ASP A O 1
ATOM 1340 N N . GLY A 1 178 ? 22.291 -10.965 -20.556 1.00 88.88 178 GLY A N 1
ATOM 1341 C CA . GLY A 1 178 ? 21.468 -11.976 -19.882 1.00 88.88 178 GLY A CA 1
ATOM 1342 C C . GLY A 1 178 ? 21.308 -11.788 -18.373 1.00 88.88 178 GLY A C 1
ATOM 1343 O O . GLY A 1 178 ? 20.493 -12.471 -17.758 1.00 88.88 178 GLY A O 1
ATOM 1344 N N . LYS A 1 179 ? 22.040 -10.860 -17.745 1.00 87.00 179 LYS A N 1
ATOM 1345 C CA . LYS A 1 179 ? 21.983 -10.663 -16.281 1.00 87.00 179 LYS A CA 1
ATOM 1346 C C . LYS A 1 179 ? 20.697 -9.988 -15.815 1.00 87.00 179 LYS A C 1
ATOM 1348 O O . LYS A 1 179 ? 20.276 -10.158 -14.668 1.00 87.00 179 LYS A O 1
ATOM 1353 N N . ILE A 1 180 ? 20.080 -9.191 -16.681 1.00 89.31 180 ILE A N 1
ATOM 1354 C CA . ILE A 1 180 ? 18.813 -8.529 -16.401 1.00 89.31 180 ILE A CA 1
ATOM 1355 C C . ILE A 1 180 ? 17.758 -9.149 -17.305 1.00 89.31 180 ILE A C 1
ATOM 1357 O O . ILE A 1 180 ? 17.854 -9.087 -18.526 1.00 89.31 180 ILE A O 1
ATOM 1361 N N . VAL A 1 181 ? 16.754 -9.741 -16.674 1.00 89.88 181 VAL A N 1
ATOM 1362 C CA . VAL A 1 181 ? 15.600 -10.383 -17.302 1.00 89.88 181 VAL A CA 1
ATOM 1363 C C . VAL A 1 181 ? 14.336 -9.955 -16.549 1.00 89.88 181 VAL A C 1
ATOM 1365 O O . VAL A 1 181 ? 14.445 -9.556 -15.378 1.00 89.88 181 VAL A O 1
ATOM 1368 N N . PRO A 1 182 ? 13.149 -10.021 -17.180 1.00 88.19 182 PRO A N 1
ATOM 1369 C CA . PRO A 1 182 ? 11.890 -9.737 -16.511 1.00 88.19 182 PRO A CA 1
ATOM 1370 C C . PRO A 1 182 ? 11.724 -10.615 -15.268 1.00 88.19 182 PRO A C 1
ATOM 1372 O O . PRO A 1 182 ? 12.006 -11.810 -15.292 1.00 88.19 182 PRO A O 1
ATOM 1375 N N . GLN A 1 183 ? 11.226 -10.037 -14.174 1.00 82.69 183 GLN A N 1
ATOM 1376 C CA . GLN A 1 183 ? 10.834 -10.829 -13.002 1.00 82.69 183 GLN A CA 1
ATOM 1377 C C . GLN A 1 183 ? 9.570 -11.655 -13.269 1.00 82.69 183 GLN A C 1
ATOM 1379 O O . GLN A 1 183 ? 9.379 -12.718 -12.686 1.00 82.69 183 GLN A O 1
ATOM 1384 N N . SER A 1 184 ? 8.687 -11.146 -14.125 1.00 79.31 184 SER A N 1
ATOM 1385 C CA . SER A 1 184 ? 7.479 -11.828 -14.573 1.00 79.31 184 SER A CA 1
ATOM 1386 C C . SER A 1 184 ? 7.132 -11.352 -15.979 1.00 79.31 184 SER A C 1
ATOM 1388 O O . SER A 1 184 ? 7.428 -10.206 -16.312 1.00 79.31 184 SER A O 1
ATOM 1390 N N . GLY A 1 185 ? 6.473 -12.200 -16.769 1.00 86.12 185 GLY A N 1
ATOM 1391 C CA . GLY A 1 185 ? 6.162 -11.888 -18.166 1.00 86.12 185 GLY A CA 1
ATOM 1392 C C . GLY A 1 185 ? 7.362 -12.062 -19.098 1.00 86.12 185 GLY A C 1
ATOM 1393 O O . GLY A 1 185 ? 8.362 -12.680 -18.727 1.00 86.12 185 GLY A O 1
ATOM 1394 N N . LYS A 1 186 ? 7.233 -11.552 -20.325 1.00 89.94 186 LYS A N 1
ATOM 1395 C CA . LYS A 1 186 ? 8.233 -11.714 -21.398 1.00 89.94 186 LYS A CA 1
ATOM 1396 C C . LYS A 1 186 ? 9.194 -10.540 -21.543 1.00 89.94 186 LYS A C 1
ATOM 1398 O O . LYS A 1 186 ? 10.290 -10.719 -22.059 1.00 89.94 186 LYS A O 1
ATOM 1403 N N . VAL A 1 187 ? 8.779 -9.348 -21.122 1.00 94.44 187 VAL A N 1
ATOM 1404 C CA . VAL A 1 187 ? 9.518 -8.099 -21.338 1.00 94.44 187 VAL A CA 1
ATOM 1405 C C . VAL A 1 187 ? 9.451 -7.192 -20.111 1.00 94.44 187 VAL A C 1
ATOM 1407 O O . VAL A 1 187 ? 8.578 -7.334 -19.256 1.00 94.44 187 VAL A O 1
ATOM 1410 N N . PHE A 1 188 ? 10.375 -6.241 -20.022 1.00 95.25 188 PHE A N 1
ATOM 1411 C CA . PHE A 1 188 ? 10.366 -5.154 -19.047 1.00 95.25 188 PHE A CA 1
ATOM 1412 C C . PHE A 1 188 ? 10.714 -3.825 -19.725 1.00 95.25 188 PHE A C 1
ATOM 1414 O O . PHE A 1 188 ? 11.347 -3.798 -20.781 1.00 95.25 188 PHE A O 1
ATOM 1421 N N . ALA A 1 189 ? 10.300 -2.714 -19.113 1.00 96.12 189 ALA A N 1
ATOM 1422 C CA . ALA A 1 189 ? 10.629 -1.375 -19.585 1.00 96.12 189 ALA A CA 1
ATOM 1423 C C . ALA A 1 189 ? 11.900 -0.838 -18.910 1.00 96.12 189 ALA A C 1
ATOM 1425 O O . ALA A 1 189 ? 12.074 -0.965 -17.696 1.00 96.12 189 ALA A O 1
ATOM 1426 N N . SER A 1 190 ? 12.766 -0.197 -19.690 1.00 95.06 190 SER A N 1
ATOM 1427 C CA . SER A 1 190 ? 13.941 0.530 -19.217 1.00 95.06 190 SER A CA 1
ATOM 1428 C C . SER A 1 190 ? 13.770 2.027 -19.487 1.00 95.06 190 SER A C 1
ATOM 1430 O O . SER A 1 190 ? 13.289 2.437 -20.543 1.00 95.06 190 SER A O 1
ATOM 1432 N N . ALA A 1 191 ? 14.140 2.857 -18.509 1.00 94.62 191 ALA A N 1
ATOM 1433 C CA . ALA A 1 191 ? 14.234 4.299 -18.690 1.00 94.62 191 ALA A CA 1
ATOM 1434 C C . ALA A 1 191 ? 15.653 4.638 -19.148 1.00 94.62 191 ALA A C 1
ATOM 1436 O O . ALA A 1 191 ? 16.625 4.345 -18.450 1.00 94.62 191 ALA A O 1
ATOM 1437 N N . THR A 1 192 ? 15.776 5.262 -20.310 1.00 91.56 192 THR A N 1
ATOM 1438 C CA . THR A 1 192 ? 17.059 5.617 -20.919 1.00 91.56 192 THR A CA 1
ATOM 1439 C C . THR A 1 192 ? 17.140 7.120 -21.159 1.00 91.56 192 THR A C 1
ATOM 1441 O O . THR A 1 192 ? 16.136 7.834 -21.097 1.00 91.56 192 THR A O 1
ATOM 1444 N N . LYS A 1 193 ? 18.360 7.621 -21.396 1.00 89.06 193 LYS A N 1
ATOM 1445 C CA . LYS A 1 193 ? 18.629 9.053 -21.628 1.00 89.06 193 LYS A CA 1
ATOM 1446 C C . LYS A 1 193 ? 18.099 9.948 -20.496 1.00 89.06 193 LYS A C 1
ATOM 1448 O O . LYS A 1 193 ? 17.561 11.026 -20.724 1.00 89.06 193 LYS A O 1
ATOM 1453 N N . LEU A 1 194 ? 18.251 9.478 -19.258 1.00 86.25 194 LEU A N 1
ATOM 1454 C CA . LEU A 1 194 ? 17.923 10.231 -18.051 1.00 86.25 194 LEU A CA 1
ATOM 1455 C C . LEU A 1 194 ? 18.936 11.374 -17.892 1.00 86.25 194 LEU A C 1
ATOM 1457 O O . LEU A 1 194 ? 20.135 11.125 -17.784 1.00 86.25 194 LEU A O 1
ATOM 1461 N N . THR A 1 195 ? 18.461 12.617 -17.879 1.00 86.50 195 THR A N 1
ATOM 1462 C CA . THR A 1 195 ? 19.296 13.822 -17.720 1.00 86.50 195 THR A CA 1
ATOM 1463 C C . THR A 1 195 ? 19.007 14.568 -16.422 1.00 86.50 195 THR A C 1
ATOM 1465 O O . THR A 1 195 ? 19.829 15.364 -15.977 1.00 86.50 195 THR A O 1
ATOM 1468 N N . GLN A 1 196 ? 17.850 14.320 -15.803 1.00 87.62 196 GLN A N 1
ATOM 1469 C CA . GLN A 1 196 ? 17.419 14.970 -14.569 1.00 87.62 196 GLN A CA 1
ATOM 1470 C C . GLN A 1 196 ? 16.810 13.949 -13.605 1.00 87.62 196 GLN A C 1
ATOM 1472 O O . GLN A 1 196 ? 16.304 12.903 -14.009 1.00 87.62 196 GLN A O 1
ATOM 1477 N N . SER A 1 197 ? 16.855 14.264 -12.311 1.00 85.25 197 SER A N 1
ATOM 1478 C CA . SER A 1 197 ? 16.426 13.364 -11.231 1.00 85.25 197 SER A CA 1
ATOM 1479 C C . SER A 1 197 ? 14.918 13.105 -11.184 1.00 85.25 197 SER A C 1
ATOM 1481 O O . SER A 1 197 ? 14.488 12.156 -10.536 1.00 85.25 197 SER A O 1
ATOM 1483 N N . TRP A 1 198 ? 14.115 13.936 -11.852 1.00 85.31 198 TRP A N 1
ATOM 1484 C CA . TRP A 1 198 ? 12.666 13.757 -11.964 1.00 85.31 198 TRP A CA 1
ATOM 1485 C C . TRP A 1 198 ? 12.257 12.914 -13.177 1.00 85.31 198 TRP A C 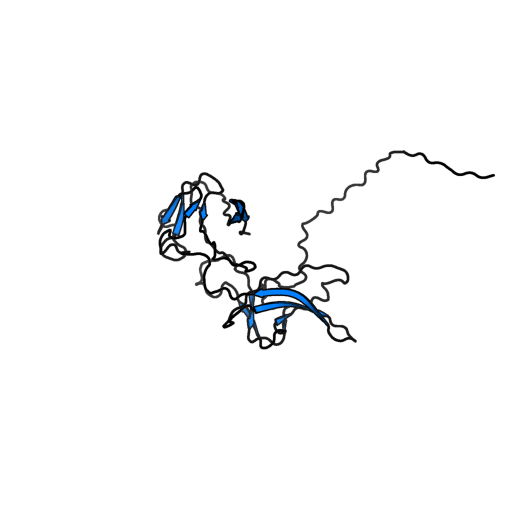1
ATOM 1487 O O . TRP A 1 198 ? 11.073 12.599 -13.317 1.00 85.31 198 TRP A O 1
ATOM 1497 N N . ASN A 1 199 ? 13.203 12.561 -14.053 1.00 90.88 199 ASN A N 1
ATOM 1498 C CA . ASN A 1 199 ? 12.897 11.790 -15.247 1.00 90.88 199 ASN A CA 1
ATOM 1499 C C . ASN A 1 199 ? 12.533 10.353 -14.865 1.00 90.88 199 ASN A C 1
ATOM 1501 O O . ASN A 1 199 ? 13.160 9.752 -13.993 1.00 90.88 199 ASN A O 1
ATOM 1505 N N . GLY A 1 200 ? 11.545 9.772 -15.538 1.00 92.88 200 GLY A N 1
ATOM 1506 C CA . GLY A 1 200 ? 11.093 8.430 -15.188 1.00 92.88 200 GLY A CA 1
ATOM 1507 C C . GLY A 1 200 ? 9.924 7.931 -16.019 1.00 92.88 200 GLY A C 1
ATOM 1508 O O . GLY A 1 200 ? 9.294 8.677 -16.764 1.00 92.88 200 GLY A O 1
ATOM 1509 N N . ILE A 1 201 ? 9.642 6.640 -15.882 1.00 95.44 201 ILE A N 1
ATOM 1510 C CA . ILE A 1 201 ? 8.490 5.994 -16.513 1.00 95.44 201 ILE A CA 1
ATOM 1511 C C . ILE A 1 201 ? 7.243 6.334 -15.695 1.00 95.44 201 ILE A C 1
ATOM 1513 O O . ILE A 1 201 ? 7.262 6.249 -14.468 1.00 95.44 201 ILE A O 1
ATOM 1517 N N . HIS A 1 202 ? 6.157 6.708 -16.365 1.00 94.62 202 HIS A N 1
ATOM 1518 C CA . HIS A 1 202 ? 4.897 7.047 -15.717 1.00 94.62 202 HIS A CA 1
ATOM 1519 C C . HIS A 1 202 ? 3.688 6.536 -16.506 1.00 94.62 202 HIS A C 1
ATOM 1521 O O . HIS A 1 202 ? 3.777 6.213 -17.691 1.00 94.62 202 HIS A O 1
ATOM 1527 N N . GLN A 1 203 ? 2.547 6.485 -15.821 1.00 94.44 203 GLN A N 1
ATOM 1528 C CA . GLN A 1 203 ? 1.242 6.156 -16.380 1.00 94.44 203 GLN A CA 1
ATOM 1529 C C . GLN A 1 203 ? 0.187 7.101 -15.803 1.00 94.44 203 GLN A C 1
ATOM 1531 O O . GLN A 1 203 ? 0.236 7.471 -14.628 1.00 94.44 203 GLN A O 1
ATOM 1536 N N . GLU A 1 204 ? -0.785 7.485 -16.627 1.00 91.94 204 GLU A N 1
ATOM 1537 C CA . GLU A 1 204 ? -1.964 8.207 -16.163 1.00 91.94 204 GLU A CA 1
ATOM 1538 C C . GLU A 1 204 ? -3.020 7.240 -15.609 1.00 91.94 204 GLU A C 1
ATOM 1540 O O . GLU A 1 204 ? -3.514 6.347 -16.302 1.00 91.94 204 GLU A O 1
ATOM 1545 N N . ILE A 1 205 ? -3.403 7.459 -14.352 1.00 91.25 205 ILE A N 1
ATOM 1546 C CA . ILE A 1 205 ? -4.397 6.652 -13.624 1.00 91.25 205 ILE A CA 1
ATOM 1547 C C . ILE A 1 205 ? -5.686 7.434 -13.321 1.00 91.25 205 ILE A C 1
ATOM 1549 O O . ILE A 1 205 ? -6.497 7.016 -12.493 1.00 91.25 205 ILE A O 1
ATOM 1553 N N . THR A 1 206 ? -5.892 8.573 -13.989 1.00 88.75 206 THR A N 1
ATOM 1554 C CA . THR A 1 206 ? -7.094 9.405 -13.856 1.00 88.75 206 THR A CA 1
ATOM 1555 C C . THR A 1 206 ? -8.355 8.568 -14.081 1.00 88.75 206 THR A C 1
ATOM 1557 O O . THR A 1 206 ? -8.431 7.770 -15.016 1.00 88.75 206 THR A O 1
ATOM 1560 N N . GLY A 1 207 ? -9.338 8.709 -13.187 1.00 85.88 207 GLY A N 1
ATOM 1561 C CA . GLY A 1 207 ? -10.591 7.945 -13.228 1.00 85.88 207 GLY A CA 1
ATOM 1562 C C . GLY A 1 207 ? -10.483 6.480 -12.784 1.00 85.88 207 GLY A C 1
ATOM 1563 O O . GLY A 1 207 ? -11.504 5.801 -12.721 1.00 85.88 207 GLY A O 1
ATOM 1564 N N . ARG A 1 208 ? -9.279 5.982 -12.461 1.00 86.31 208 ARG A N 1
ATOM 1565 C CA . ARG A 1 208 ? -9.059 4.632 -11.898 1.00 86.31 208 ARG A CA 1
ATOM 1566 C C . ARG A 1 208 ? -8.864 4.650 -10.388 1.00 86.31 208 ARG A C 1
ATOM 1568 O O . ARG A 1 208 ? -9.053 3.632 -9.738 1.00 86.31 208 ARG A O 1
ATOM 1575 N N . VAL A 1 209 ? -8.518 5.812 -9.843 1.00 84.69 209 VAL A N 1
ATOM 1576 C CA . VAL A 1 209 ? -8.413 6.046 -8.404 1.00 84.69 209 VAL A CA 1
ATOM 1577 C C . VAL A 1 209 ? -9.718 6.610 -7.849 1.00 84.69 209 VAL A C 1
ATOM 1579 O O . VAL A 1 209 ? -10.384 7.429 -8.481 1.00 84.69 209 VAL A O 1
ATOM 1582 N N . GLN A 1 210 ? -10.062 6.173 -6.644 1.00 77.31 210 GLN A N 1
ATOM 1583 C CA . GLN A 1 210 ? -11.239 6.591 -5.888 1.00 77.31 210 GLN A CA 1
ATOM 1584 C C . GLN A 1 210 ? -10.812 7.383 -4.649 1.00 77.31 210 GLN A C 1
ATOM 1586 O O . GLN A 1 210 ? -9.838 6.997 -3.993 1.00 77.31 210 GLN A O 1
ATOM 1591 N N . PRO A 1 211 ? -11.531 8.465 -4.303 1.00 71.75 211 PRO A N 1
ATOM 1592 C CA . PRO A 1 211 ? -11.260 9.214 -3.085 1.00 71.75 211 PRO A CA 1
ATOM 1593 C C . PRO A 1 211 ? -11.449 8.322 -1.852 1.00 71.75 211 PRO A C 1
ATOM 1595 O O . PRO A 1 211 ? -12.372 7.513 -1.800 1.00 71.75 211 PRO A O 1
ATOM 1598 N N . ASN A 1 212 ? -10.585 8.503 -0.850 1.00 68.81 212 ASN A N 1
ATOM 1599 C CA . ASN A 1 212 ? -10.604 7.782 0.430 1.00 68.81 212 ASN A CA 1
ATOM 1600 C C . ASN A 1 212 ? -10.423 6.254 0.344 1.00 68.81 212 ASN A C 1
ATOM 1602 O O . ASN A 1 212 ? -10.658 5.567 1.336 1.00 68.81 212 ASN A O 1
ATOM 1606 N N . LEU A 1 213 ? -9.980 5.717 -0.798 1.00 72.50 213 LEU A N 1
ATOM 1607 C CA . LEU A 1 213 ? -9.599 4.311 -0.918 1.00 72.50 213 LEU A CA 1
ATOM 1608 C C . LEU A 1 213 ? -8.075 4.170 -0.833 1.00 72.50 213 LEU A C 1
ATOM 1610 O O . LEU A 1 213 ? -7.340 4.898 -1.500 1.00 72.50 213 LEU A O 1
ATOM 1614 N N . ALA A 1 214 ? -7.606 3.240 -0.003 1.00 78.00 214 ALA A N 1
ATOM 1615 C CA . ALA A 1 214 ? -6.192 2.896 0.081 1.00 78.00 214 ALA A CA 1
ATOM 1616 C C . ALA A 1 214 ? -5.808 1.962 -1.075 1.00 78.00 214 ALA A C 1
ATOM 1618 O O . ALA A 1 214 ? -6.536 1.020 -1.382 1.00 78.00 214 ALA A O 1
ATOM 1619 N N . TYR A 1 215 ? -4.652 2.218 -1.685 1.00 79.69 215 TYR A N 1
ATOM 1620 C CA . TYR A 1 215 ? -4.086 1.402 -2.757 1.00 79.69 215 TYR A CA 1
ATOM 1621 C C . TYR A 1 215 ? -2.704 0.920 -2.346 1.00 79.69 215 TYR A C 1
ATOM 1623 O O . TYR A 1 215 ? -1.928 1.691 -1.781 1.00 79.69 215 TYR A O 1
ATOM 1631 N N . ASP A 1 216 ? -2.401 -0.331 -2.676 1.00 81.44 216 ASP A N 1
ATOM 1632 C CA . ASP A 1 216 ? -1.046 -0.857 -2.611 1.00 81.44 216 ASP A CA 1
ATOM 1633 C C . ASP A 1 216 ? -0.422 -0.818 -4.010 1.00 81.44 216 ASP A C 1
ATOM 1635 O O . ASP A 1 216 ? -1.058 -1.189 -5.001 1.00 81.44 216 ASP A O 1
ATOM 1639 N N . VAL A 1 217 ? 0.809 -0.320 -4.104 1.00 81.38 217 VAL A N 1
ATOM 1640 C CA . VAL A 1 217 ? 1.539 -0.186 -5.367 1.00 81.38 217 VAL A CA 1
ATOM 1641 C C . VAL A 1 217 ? 2.906 -0.819 -5.189 1.00 81.38 217 VAL A C 1
ATOM 1643 O O . VAL A 1 217 ? 3.780 -0.273 -4.520 1.00 81.38 217 VAL A O 1
ATOM 1646 N N . THR A 1 218 ? 3.101 -1.957 -5.848 1.00 83.75 218 THR A N 1
ATOM 1647 C CA . THR A 1 218 ? 4.379 -2.668 -5.871 1.00 83.75 218 THR A CA 1
ATOM 1648 C C . THR A 1 218 ? 4.972 -2.617 -7.272 1.00 83.75 218 THR A C 1
ATOM 1650 O O . THR A 1 218 ? 4.315 -2.954 -8.255 1.00 83.75 218 THR A O 1
ATOM 1653 N N . ALA A 1 219 ? 6.239 -2.222 -7.365 1.00 85.31 219 ALA A N 1
ATOM 1654 C CA . ALA A 1 219 ? 7.018 -2.273 -8.593 1.00 85.31 219 ALA A CA 1
ATOM 1655 C C . ALA A 1 219 ? 8.426 -2.770 -8.272 1.00 85.31 219 ALA A C 1
ATOM 1657 O O . ALA A 1 219 ? 9.017 -2.366 -7.270 1.00 85.31 219 ALA A O 1
ATOM 1658 N N . VAL A 1 220 ? 8.980 -3.623 -9.135 1.00 85.81 220 VAL A N 1
ATOM 1659 C CA . VAL A 1 220 ? 10.372 -4.056 -9.008 1.00 85.81 220 VAL A CA 1
ATOM 1660 C C . VAL A 1 220 ? 11.228 -3.319 -10.014 1.00 85.81 220 VAL A C 1
ATOM 1662 O O . VAL A 1 220 ? 10.982 -3.350 -11.217 1.00 85.81 220 VAL A O 1
ATOM 1665 N N . VAL A 1 221 ? 12.242 -2.641 -9.486 1.00 89.06 221 VAL A N 1
ATOM 1666 C CA . VAL A 1 221 ? 13.140 -1.780 -10.247 1.00 89.06 221 VAL A CA 1
ATOM 1667 C C . VAL A 1 221 ? 14.558 -2.303 -10.096 1.00 89.06 221 VAL A C 1
ATOM 1669 O O . VAL A 1 221 ? 14.986 -2.686 -9.008 1.00 89.06 221 VAL A O 1
ATOM 1672 N N . ARG A 1 222 ? 15.295 -2.316 -11.204 1.00 88.06 222 ARG A N 1
ATOM 1673 C CA . ARG A 1 222 ? 16.727 -2.610 -11.232 1.00 88.06 222 ARG A CA 1
ATOM 1674 C C . ARG A 1 222 ? 17.454 -1.412 -11.813 1.00 88.06 222 ARG A C 1
ATOM 1676 O O . ARG A 1 222 ? 16.955 -0.768 -12.731 1.00 88.06 222 ARG A O 1
ATOM 1683 N N . ILE A 1 223 ? 18.632 -1.130 -11.275 1.00 87.25 223 ILE A N 1
ATOM 1684 C CA . ILE A 1 223 ? 19.461 -0.008 -11.705 1.00 87.25 223 ILE A CA 1
ATOM 1685 C C . ILE A 1 223 ? 20.655 -0.586 -12.444 1.00 87.25 223 ILE A C 1
ATOM 1687 O O . ILE A 1 223 ? 21.329 -1.486 -11.945 1.00 87.25 223 ILE A O 1
ATOM 1691 N N . PHE A 1 224 ? 20.882 -0.090 -13.654 1.00 85.31 224 PHE A N 1
ATOM 1692 C CA . PHE A 1 224 ? 21.933 -0.573 -14.532 1.00 85.31 224 PHE A CA 1
ATOM 1693 C C . PHE A 1 224 ? 22.682 0.608 -15.144 1.00 85.31 224 PHE A C 1
ATOM 1695 O O . PHE A 1 224 ? 22.074 1.506 -15.722 1.00 85.31 224 PHE A O 1
ATOM 1702 N N . GLY A 1 225 ? 24.007 0.608 -15.006 1.00 80.62 225 GLY A N 1
ATOM 1703 C CA . GLY A 1 225 ? 24.881 1.671 -15.492 1.00 80.62 225 GLY A CA 1
ATOM 1704 C C . GLY A 1 225 ? 26.312 1.501 -14.985 1.00 80.62 225 GLY A C 1
ATOM 1705 O O . GLY A 1 225 ? 26.571 0.716 -14.073 1.00 80.62 225 GLY A O 1
ATOM 1706 N N . LYS A 1 226 ? 27.260 2.230 -15.583 1.00 78.81 226 LYS A N 1
ATOM 1707 C CA . LYS A 1 226 ? 28.659 2.235 -15.128 1.00 78.81 226 LYS A CA 1
ATOM 1708 C C . LYS A 1 226 ? 28.770 2.995 -13.799 1.00 78.81 226 LYS A C 1
ATOM 1710 O O . LYS A 1 226 ? 28.201 4.073 -13.677 1.00 78.81 226 LYS A O 1
ATOM 1715 N N . ASN A 1 227 ? 29.535 2.460 -12.845 1.00 70.75 227 ASN A N 1
ATOM 1716 C CA . ASN A 1 227 ? 29.868 3.103 -11.561 1.00 70.75 227 ASN A CA 1
ATOM 1717 C C . ASN A 1 227 ? 28.669 3.503 -10.679 1.00 70.75 227 ASN A C 1
ATOM 1719 O O . ASN A 1 227 ? 28.726 4.504 -9.969 1.00 70.75 227 ASN A O 1
ATOM 1723 N N . VAL A 1 228 ? 27.591 2.716 -10.683 1.00 70.88 228 VAL A N 1
ATOM 1724 C CA . VAL A 1 228 ? 26.490 2.904 -9.728 1.00 70.88 228 VAL A CA 1
ATOM 1725 C C . VAL A 1 228 ? 26.853 2.207 -8.416 1.00 70.88 228 VAL A C 1
ATOM 1727 O O . VAL A 1 228 ? 26.733 0.990 -8.307 1.00 70.88 228 VAL A O 1
ATOM 1730 N N . THR A 1 229 ? 27.321 2.966 -7.425 1.00 69.81 229 THR A N 1
ATOM 1731 C CA . THR A 1 229 ? 27.575 2.455 -6.064 1.00 69.81 229 THR A CA 1
ATOM 1732 C C . THR A 1 229 ? 26.328 2.536 -5.190 1.00 69.81 229 THR A C 1
ATOM 1734 O O . THR A 1 229 ? 26.042 1.617 -4.429 1.00 69.81 229 THR A O 1
ATOM 1737 N N . THR A 1 230 ? 25.553 3.611 -5.334 1.00 72.62 230 THR A N 1
ATOM 1738 C CA . THR A 1 230 ? 24.248 3.806 -4.700 1.00 72.62 230 THR A CA 1
ATOM 1739 C C . THR A 1 230 ? 23.323 4.545 -5.660 1.00 72.62 230 THR A C 1
ATOM 1741 O O . THR A 1 230 ? 23.767 5.337 -6.492 1.00 72.62 230 THR A O 1
ATOM 1744 N N . ALA A 1 231 ? 22.023 4.285 -5.566 1.00 77.19 231 ALA A N 1
ATOM 1745 C CA . ALA A 1 231 ? 21.024 5.061 -6.282 1.00 77.19 231 ALA A CA 1
ATOM 1746 C C . ALA A 1 231 ? 19.681 4.999 -5.552 1.00 77.19 231 ALA A C 1
ATOM 1748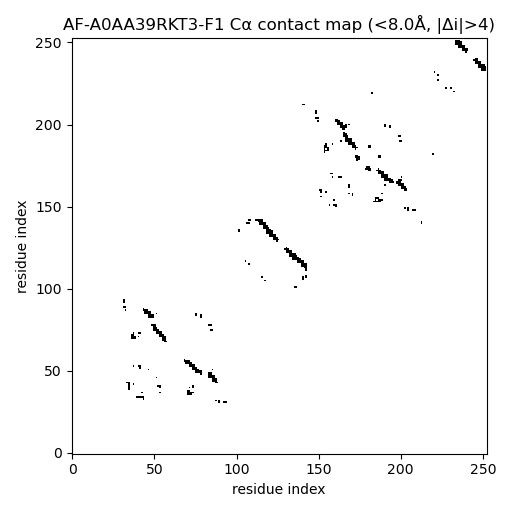 O O . ALA A 1 231 ? 19.302 3.974 -4.986 1.00 77.19 231 ALA A O 1
ATOM 1749 N N . THR A 1 232 ? 18.972 6.125 -5.551 1.00 81.88 232 THR A N 1
ATOM 1750 C CA . THR A 1 232 ? 17.673 6.264 -4.894 1.00 81.88 232 THR A CA 1
ATOM 1751 C C . THR A 1 232 ? 16.570 6.144 -5.931 1.00 81.88 232 THR A C 1
ATOM 1753 O O . THR A 1 232 ? 16.500 6.945 -6.861 1.00 81.88 232 THR A O 1
ATOM 1756 N N . VAL A 1 233 ? 15.679 5.174 -5.744 1.00 85.19 233 VAL A N 1
ATOM 1757 C CA . VAL A 1 233 ? 14.444 5.050 -6.522 1.00 85.19 233 VAL A CA 1
ATOM 1758 C C . VAL A 1 233 ? 13.312 5.653 -5.702 1.00 85.19 233 VAL A C 1
ATOM 1760 O O . VAL A 1 233 ? 13.182 5.350 -4.520 1.00 85.19 233 VAL A O 1
ATOM 1763 N N . LYS A 1 234 ? 12.500 6.517 -6.317 1.00 88.50 234 LYS A N 1
ATOM 1764 C CA . LYS A 1 234 ? 11.329 7.124 -5.674 1.00 88.50 234 LYS A CA 1
ATOM 1765 C C . LYS A 1 234 ? 10.085 6.825 -6.490 1.00 88.50 234 LYS A C 1
ATOM 1767 O O . LYS A 1 234 ? 10.092 7.006 -7.706 1.00 88.50 234 LYS A O 1
ATOM 1772 N N . ALA A 1 235 ? 9.012 6.438 -5.812 1.00 89.44 235 ALA A N 1
ATOM 1773 C CA . ALA A 1 235 ? 7.684 6.410 -6.406 1.00 89.44 235 ALA A CA 1
ATOM 1774 C C . ALA A 1 235 ? 6.970 7.718 -6.054 1.00 89.44 235 ALA A C 1
ATOM 1776 O O . ALA A 1 235 ? 6.929 8.118 -4.887 1.00 89.44 235 ALA A O 1
ATOM 1777 N N . THR A 1 236 ? 6.425 8.402 -7.060 1.00 91.06 236 THR A N 1
ATOM 1778 C CA . THR A 1 236 ? 5.683 9.652 -6.862 1.00 91.06 236 THR A CA 1
ATOM 1779 C C . THR A 1 236 ? 4.348 9.612 -7.591 1.00 91.06 236 THR A C 1
ATOM 1781 O O . THR A 1 236 ? 4.241 9.076 -8.693 1.00 91.06 236 THR A O 1
ATOM 1784 N N . LEU A 1 237 ? 3.328 10.196 -6.970 1.00 90.12 237 LEU A N 1
ATOM 1785 C CA . LEU A 1 237 ? 2.053 10.504 -7.596 1.00 90.12 237 LEU A CA 1
ATOM 1786 C C . LEU A 1 237 ? 2.074 11.968 -8.028 1.00 90.12 237 LEU A C 1
ATOM 1788 O O . LEU A 1 237 ? 2.372 12.850 -7.225 1.00 90.12 237 LEU A O 1
ATOM 1792 N N . TRP A 1 238 ? 1.734 12.229 -9.283 1.00 88.50 238 TRP A N 1
ATOM 1793 C CA . TRP A 1 238 ? 1.539 13.581 -9.790 1.00 88.50 238 TRP A CA 1
ATOM 1794 C C . TRP A 1 238 ? 0.041 13.870 -9.905 1.00 88.50 238 TRP A C 1
ATOM 1796 O O . TRP A 1 238 ? -0.726 13.046 -10.402 1.00 88.50 238 TRP A O 1
ATOM 1806 N N . VAL A 1 239 ? -0.382 15.025 -9.402 1.00 87.81 239 VAL A N 1
ATOM 1807 C CA . VAL A 1 239 ? -1.780 15.458 -9.376 1.00 87.81 239 VAL A CA 1
ATOM 1808 C C . VAL A 1 239 ? -1.862 16.822 -10.031 1.00 87.81 239 VAL A C 1
ATOM 1810 O O . VAL A 1 239 ? -1.188 17.756 -9.601 1.00 87.81 239 VAL A O 1
ATOM 1813 N N . ARG A 1 240 ? -2.712 16.949 -11.047 1.00 83.50 240 ARG A N 1
ATOM 1814 C CA . ARG A 1 240 ? -3.013 18.237 -11.665 1.00 83.50 240 ARG A CA 1
ATOM 1815 C C . ARG A 1 240 ? -4.214 18.865 -10.973 1.00 83.50 240 ARG A C 1
ATOM 1817 O O . ARG A 1 240 ? -5.304 18.297 -10.983 1.00 83.50 240 ARG A O 1
ATOM 1824 N N . THR A 1 241 ? -4.013 20.017 -10.347 1.00 79.50 241 THR A N 1
ATOM 1825 C CA . THR A 1 241 ? -5.087 20.755 -9.673 1.00 79.50 241 THR A CA 1
ATOM 1826 C C . THR A 1 241 ? -5.934 21.546 -10.674 1.00 79.50 241 THR A C 1
ATOM 1828 O O . THR A 1 241 ? -5.528 21.765 -11.814 1.00 79.50 241 THR A O 1
ATOM 1831 N N . ALA A 1 242 ? -7.124 21.995 -10.255 1.00 80.31 242 ALA A N 1
ATOM 1832 C CA . ALA A 1 242 ? -8.069 22.730 -11.111 1.00 80.31 242 ALA A CA 1
ATOM 1833 C C . ALA A 1 242 ? -7.486 24.018 -11.728 1.00 80.31 242 ALA A C 1
ATOM 1835 O O . ALA A 1 242 ? -7.934 24.467 -12.772 1.00 80.31 242 ALA A O 1
ATOM 1836 N N . ASN A 1 243 ? -6.455 24.587 -11.105 1.00 83.56 243 ASN A N 1
ATOM 1837 C CA . ASN A 1 243 ? -5.689 25.730 -11.604 1.00 83.56 243 ASN A CA 1
ATOM 1838 C C . ASN A 1 243 ? -4.512 25.329 -12.524 1.00 83.56 243 ASN A C 1
ATOM 1840 O O . ASN A 1 243 ? -3.592 26.118 -12.705 1.00 83.56 243 ASN A O 1
ATOM 1844 N N . HIS A 1 244 ? -4.504 24.107 -13.066 1.00 77.44 244 HIS A N 1
ATOM 1845 C CA . HIS A 1 244 ? -3.488 23.569 -13.982 1.00 77.44 244 HIS A CA 1
ATOM 1846 C C . HIS A 1 244 ? -2.060 23.454 -13.427 1.00 77.44 244 HIS A C 1
ATOM 1848 O O . HIS A 1 244 ? -1.122 23.232 -14.191 1.00 77.44 244 HIS A O 1
ATOM 1854 N N . HIS A 1 245 ? -1.880 23.540 -12.110 1.00 80.81 245 HIS A N 1
ATOM 1855 C CA . HIS A 1 245 ? -0.587 23.282 -11.486 1.00 80.81 245 HIS A CA 1
ATOM 1856 C C . HIS A 1 245 ? -0.398 21.791 -11.187 1.00 80.81 245 HIS A C 1
ATOM 1858 O O . HIS A 1 245 ? -1.292 21.122 -10.667 1.00 80.81 245 HIS A O 1
ATOM 1864 N N . ASP A 1 246 ? 0.794 21.278 -11.487 1.00 83.62 246 ASP A N 1
ATOM 1865 C CA . ASP A 1 246 ? 1.185 19.916 -11.135 1.00 83.62 246 ASP A CA 1
ATOM 1866 C C . ASP A 1 246 ? 1.743 19.895 -9.697 1.00 83.62 246 ASP A C 1
ATOM 1868 O O . ASP A 1 246 ? 2.647 20.661 -9.351 1.00 83.62 246 ASP A O 1
ATOM 1872 N N . LYS A 1 247 ? 1.227 18.995 -8.855 1.00 87.31 247 LYS A N 1
ATOM 1873 C CA . LYS A 1 247 ? 1.755 18.678 -7.519 1.00 87.31 247 LYS A CA 1
ATOM 1874 C C . LYS A 1 247 ? 2.311 17.260 -7.502 1.00 87.31 247 LYS A C 1
ATOM 1876 O O . LYS A 1 247 ? 1.684 16.363 -8.054 1.00 87.31 247 LYS A O 1
ATOM 1881 N N . TYR A 1 248 ? 3.436 17.048 -6.823 1.00 85.75 248 TYR A N 1
ATOM 1882 C CA . TYR A 1 248 ? 4.055 15.728 -6.665 1.00 85.75 248 TYR A CA 1
ATOM 1883 C C . TYR A 1 248 ? 3.999 15.290 -5.211 1.00 85.75 248 TYR A C 1
ATOM 1885 O O . TYR A 1 248 ? 4.363 16.045 -4.312 1.00 85.75 248 TYR A O 1
ATOM 1893 N N . VAL A 1 249 ? 3.563 14.057 -4.998 1.00 87.19 249 VAL A N 1
ATOM 1894 C CA . VAL A 1 249 ? 3.435 13.426 -3.688 1.00 87.19 249 VAL A CA 1
ATOM 1895 C C . VAL A 1 249 ? 4.313 12.181 -3.692 1.00 87.19 249 VAL A C 1
ATOM 1897 O O . VAL A 1 249 ? 4.147 11.315 -4.546 1.00 87.19 249 VAL A O 1
ATOM 1900 N N . GLY A 1 250 ? 5.271 12.091 -2.770 1.00 85.19 250 GLY A N 1
ATOM 1901 C CA . GLY A 1 250 ? 6.044 10.864 -2.570 1.00 85.19 250 GLY A CA 1
ATOM 1902 C C . GLY A 1 250 ? 5.152 9.770 -1.990 1.00 85.19 250 GLY A C 1
ATOM 1903 O O . GLY A 1 250 ? 4.454 10.020 -1.011 1.00 85.19 250 GLY A O 1
ATOM 1904 N N . ILE A 1 251 ? 5.159 8.587 -2.605 1.00 83.81 251 ILE A N 1
ATOM 1905 C CA . ILE A 1 251 ? 4.338 7.437 -2.180 1.00 83.81 251 ILE A CA 1
ATOM 1906 C C . ILE A 1 251 ? 5.177 6.197 -1.831 1.00 83.81 251 ILE A C 1
ATOM 1908 O O . ILE A 1 251 ? 4.629 5.186 -1.410 1.00 83.81 251 ILE A O 1
ATOM 1912 N N . SER A 1 252 ? 6.502 6.268 -1.985 1.00 73.06 252 SER A N 1
ATOM 1913 C CA . SER A 1 252 ? 7.443 5.268 -1.466 1.00 73.06 252 SER A CA 1
ATOM 1914 C C . SER A 1 252 ? 7.825 5.581 -0.014 1.00 73.06 252 SER A C 1
ATOM 1916 O O . SER A 1 252 ? 8.014 6.754 0.314 1.00 73.06 252 SER A O 1
ATOM 1918 N N . LYS A 1 253 ? 7.959 4.543 0.822 1.00 55.59 253 LYS A N 1
ATOM 1919 C CA . LYS A 1 253 ? 8.567 4.631 2.163 1.00 55.59 253 LYS A CA 1
ATOM 1920 C C . LYS A 1 253 ? 10.060 4.938 2.095 1.00 55.59 253 LYS A C 1
ATOM 1922 O O . LYS A 1 253 ? 10.700 4.503 1.112 1.00 55.59 253 LYS A O 1
#

Mean predicted aligned error: 17.37 Å

Radius of gyration: 27.84 Å; Cα contacts (8 Å, |Δi|>4): 281; chains: 1; bounding box: 52×80×84 Å

Foldseek 3Di:
DDDDDDDDDDDDDDDDDPPPPPPPPVPPPPDLDPCLLCPVPQVQKDWDVWDKGKDWPPPPDDPDDPDPTPTIDMDTDPDPDPPTDMDGDRPVPDDPPDDDDDDDDDADDDDDDFWDKDFDWDWDDDPPDDIDIDTPDIDTHGHLDPDDLDPCLQCPVPCVQKDKDQWDKDKDCDDDVRPDHDPDDRIDIDTPPDDDPPIDMDGDSPPVDDPRHDDDDDDDDDDDDPPPPDDDDWDWDWDQDPVRDIDIDTPDD

pLDDT: mean 78.11, std 20.02, range [29.58, 96.69]

Nearest PDB structures (foldseek):
  8yt8-assembly1_D  TM=1.161E-01  e=5.894E-01  Mus musculus
  9c3c-assembly1_d  TM=1.143E-01  e=1.100E+00  Oryctolagus cuniculus
  8yt8-assembly1_B  TM=1.236E-01  e=4.809E+00  Mus musculus

Organism: Acer saccharum (NCBI:txid4024)

Secondary structure (DSSP, 8-state):
-------------------------------SSTTTT-TTTTTT-EEESSEEEEE-TTTTS-TT--PPP---EEEEE---STT-EEE---GGG--TT------------SS--S-EEEEEEEEEEETTEEEEEEEEEEEEE----S--SSSSTT-TTTTTT-EEESSEEEEES-BTTTTB--SSSS-EEEEES--STT-EEE---TTT--TT------------STT-S------EEEEE-TTS-EEEEE---

Solvent-accessible surface area (backbone atoms only — not comparable to full-atom values): 17519 Å² total; per-residue (Å²): 133,91,83,86,91,81,90,86,87,87,83,90,75,87,74,86,72,82,81,77,72,72,75,78,64,82,67,72,74,76,68,67,65,63,58,79,54,26,82,69,45,61,52,78,48,44,60,43,88,40,47,69,50,72,48,56,66,71,79,83,62,79,90,85,72,91,66,84,72,58,65,37,42,77,47,78,43,83,67,89,53,93,84,45,44,79,44,64,92,48,74,96,62,61,60,92,96,64,91,82,88,83,86,82,90,84,86,78,89,75,98,62,93,58,68,45,78,45,72,43,70,47,79,46,80,48,100,90,51,79,72,43,78,43,82,75,44,76,47,68,45,59,57,74,66,98,60,73,58,65,63,59,84,43,33,84,70,49,63,53,72,49,44,43,43,76,29,48,68,45,81,36,56,57,41,80,92,67,76,40,60,43,94,55,73,71,28,37,81,42,76,37,77,70,82,54,94,84,38,38,75,47,64,87,44,84,92,55,69,59,89,93,60,90,81,88,85,88,83,91,83,85,88,86,70,87,89,71,86,75,83,88,85,78,48,68,48,78,46,75,45,98,85,72,46,79,43,80,42,78,72,55,133

Sequence (253 aa):
MESQPTNKANDDSAVLIEDNTVNSSTGSANNIIRNSDFSMGLHSWQPNSCHSFIVSAESNYPRGISTNSVGNHAVITKRRECWQGLEQEITSRISPGLAYFVSASVGVSGPHQGSAGVKATLRLEHQYSKTSYFCIGKADCVPAGDKDIILNPKFEAGLRNWSGRGCEVVLHDSMADGKIVPQSGKVFASATKLTQSWNGIHQEITGRVQPNLAYDVTAVVRIFGKNVTTATVKATLWVRTANHHDKYVGISK

InterPro domains:
  IPR003305 Carbohydrate-binding, CenC-like [PF02018] (30-128)
  IPR003305 Carbohydrate-binding, CenC-like [PF02018] (148-245)
  IPR008979 Galactose-binding-like domain superfamily [SSF49785] (30-144)
  IPR008979 Galactose-binding-like domain superfamily [SSF49785] (147-252)
  IPR044846 Glycoside hydrolase family 10 [PTHR31490] (28-138)